Protein AF-A0A8J2JLH8-F1 (afdb_monomer)

Structure (mmCIF, N/CA/C/O backbone):
data_AF-A0A8J2JLH8-F1
#
_entry.id   AF-A0A8J2JLH8-F1
#
loop_
_atom_site.group_PDB
_atom_site.id
_atom_site.type_symbol
_atom_site.label_atom_id
_atom_site.label_alt_id
_atom_site.label_comp_id
_atom_site.label_asym_id
_atom_site.label_entity_id
_atom_site.label_seq_id
_atom_site.pdbx_PDB_ins_code
_atom_site.Cartn_x
_atom_site.Cartn_y
_atom_site.Cartn_z
_atom_site.occupancy
_atom_site.B_iso_or_equiv
_atom_site.auth_seq_id
_atom_site.auth_comp_id
_atom_site.auth_asym_id
_atom_site.auth_atom_id
_atom_site.pdbx_PDB_model_num
ATOM 1 N N . MET A 1 1 ? -36.568 39.408 20.552 1.00 42.09 1 MET A N 1
ATOM 2 C CA . MET A 1 1 ? -35.527 39.483 19.505 1.00 42.09 1 MET A CA 1
ATOM 3 C C . MET A 1 1 ? -34.252 38.854 20.041 1.00 42.09 1 MET A C 1
ATOM 5 O O . MET A 1 1 ? -33.561 39.511 20.801 1.00 42.09 1 MET A O 1
ATOM 9 N N . SER A 1 2 ? -33.984 37.599 19.683 1.00 36.34 2 SER A N 1
ATOM 10 C CA . SER A 1 2 ? -32.627 37.048 19.514 1.00 36.34 2 SER A CA 1
ATOM 11 C C . SER A 1 2 ? -32.747 35.578 19.097 1.00 36.34 2 SER A C 1
ATOM 13 O O . SER A 1 2 ? -32.632 34.661 19.903 1.00 36.34 2 SER A O 1
ATOM 15 N N . GLN A 1 3 ? -33.021 35.339 17.812 1.00 31.55 3 GLN A N 1
ATOM 16 C CA . GLN A 1 3 ? -32.683 34.039 17.241 1.00 31.55 3 GLN A CA 1
ATOM 17 C C . GLN A 1 3 ? -31.180 34.052 16.981 1.00 31.55 3 GLN A C 1
ATOM 19 O O . GLN A 1 3 ? -30.689 34.778 16.120 1.00 31.55 3 GLN A O 1
ATOM 24 N N . ILE A 1 4 ? -30.455 33.308 17.810 1.00 37.03 4 ILE A N 1
ATOM 25 C CA . ILE A 1 4 ? -29.050 32.990 17.599 1.00 37.03 4 ILE A CA 1
ATOM 26 C C . ILE A 1 4 ? -29.021 32.055 16.390 1.00 37.03 4 ILE A C 1
ATOM 28 O O . ILE A 1 4 ? -29.415 30.895 16.480 1.00 37.03 4 ILE A O 1
ATOM 32 N N . SER A 1 5 ? -28.628 32.618 15.247 1.00 35.41 5 SER A N 1
ATOM 33 C CA . SER A 1 5 ? -28.301 31.895 14.021 1.00 35.41 5 SER A CA 1
ATOM 34 C C . SER A 1 5 ? -27.297 30.798 14.354 1.00 35.41 5 SER A C 1
ATOM 36 O O . SER A 1 5 ? -26.182 31.087 14.795 1.00 35.41 5 SER A O 1
ATOM 38 N N . GLN A 1 6 ? -27.715 29.547 14.175 1.00 35.97 6 GLN A N 1
ATOM 39 C CA . GLN A 1 6 ? -26.837 28.388 14.180 1.00 35.97 6 GLN A CA 1
ATOM 40 C C . GLN A 1 6 ? -25.867 28.522 13.005 1.00 35.97 6 GLN A C 1
ATOM 42 O O . GLN A 1 6 ? -26.163 28.109 11.889 1.00 35.97 6 GLN A O 1
ATOM 47 N N . ASN A 1 7 ? -24.708 29.123 13.252 1.00 37.50 7 ASN A N 1
ATOM 48 C CA . ASN A 1 7 ? -23.561 28.916 12.386 1.00 37.50 7 ASN A CA 1
ATOM 49 C C . ASN A 1 7 ? -22.953 27.577 12.802 1.00 37.50 7 ASN A C 1
ATOM 51 O O . ASN A 1 7 ? -22.092 27.524 13.683 1.00 37.50 7 ASN A O 1
ATOM 55 N N . GLU A 1 8 ? -23.457 26.493 12.207 1.00 38.44 8 GLU A N 1
ATOM 56 C CA . GLU A 1 8 ? -22.696 25.248 12.124 1.00 38.44 8 GLU A CA 1
ATOM 57 C C . GLU A 1 8 ? -21.305 25.602 11.575 1.00 38.44 8 GLU A C 1
ATOM 59 O O . GLU A 1 8 ? -21.215 26.374 10.611 1.00 38.44 8 GLU A O 1
ATOM 64 N N . PRO A 1 9 ? -20.210 25.122 12.195 1.0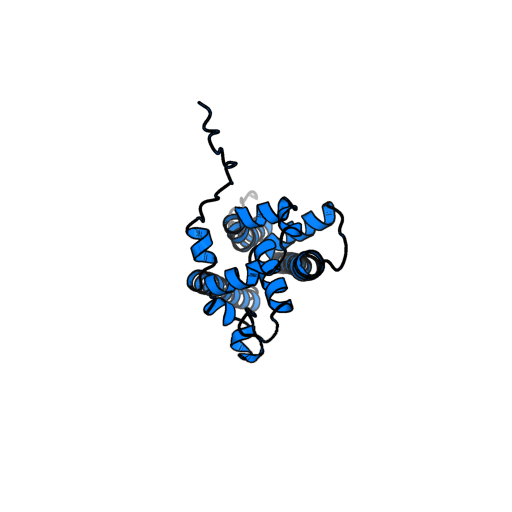0 36.94 9 PRO A N 1
ATOM 65 C CA . PRO A 1 9 ? -18.900 25.307 11.604 1.00 36.94 9 PRO A CA 1
ATOM 66 C C . PRO A 1 9 ? -18.967 24.701 10.211 1.00 36.94 9 PRO A C 1
ATOM 68 O O . PRO A 1 9 ? -19.536 23.626 10.039 1.00 36.94 9 PRO A O 1
ATOM 71 N N . GLU A 1 10 ? -18.431 25.428 9.238 1.00 36.91 10 GLU A N 1
ATOM 72 C CA . GLU A 1 10 ? -18.274 25.031 7.846 1.00 36.91 10 GLU A CA 1
ATOM 73 C C . GLU A 1 10 ? -17.424 23.751 7.803 1.00 36.91 10 GLU A C 1
ATOM 75 O O . GLU A 1 10 ? -16.209 23.751 7.609 1.00 36.91 10 GLU A O 1
ATOM 80 N N . GLU A 1 11 ? -18.077 22.640 8.128 1.00 37.72 11 GLU A N 1
ATOM 81 C CA . GLU A 1 11 ? -17.559 21.298 8.101 1.00 37.72 11 GLU A CA 1
ATOM 82 C C . GLU A 1 11 ? -17.131 21.101 6.662 1.00 37.72 11 GLU A C 1
ATOM 84 O O . GLU A 1 11 ? -17.926 21.265 5.732 1.00 37.72 11 GLU A O 1
ATOM 89 N N . VAL A 1 12 ? -15.839 20.856 6.479 1.00 40.47 12 VAL A N 1
ATOM 90 C CA . VAL A 1 12 ? -15.216 20.623 5.186 1.00 40.47 12 VAL A CA 1
ATOM 91 C C . VAL A 1 12 ? -15.848 19.357 4.606 1.00 40.47 12 VAL A C 1
ATOM 93 O O . VAL A 1 12 ? -15.291 18.265 4.683 1.00 40.47 12 VAL A O 1
ATOM 96 N N . LYS A 1 13 ? -17.034 19.505 4.012 1.00 36.66 13 LYS A N 1
ATOM 97 C CA . LYS A 1 13 ? -17.665 18.550 3.118 1.00 36.66 13 LYS A CA 1
ATOM 98 C C . LYS A 1 13 ? -16.775 18.521 1.892 1.00 36.66 13 LYS A C 1
ATOM 100 O O . LYS A 1 13 ? -17.026 19.199 0.897 1.00 36.66 13 LYS A O 1
ATOM 105 N N . VAL A 1 14 ? -15.689 17.755 1.973 1.00 48.25 14 VAL A N 1
ATOM 106 C CA . VAL A 1 14 ? -15.031 17.243 0.778 1.00 48.25 14 VAL A CA 1
ATOM 107 C C . VAL A 1 14 ? -16.128 16.459 0.073 1.00 48.25 14 VAL A C 1
ATOM 109 O O . VAL A 1 14 ? -16.434 15.342 0.482 1.00 48.25 14 VAL A O 1
ATOM 112 N N . LYS A 1 15 ? -16.799 17.079 -0.911 1.00 45.28 15 LYS A N 1
ATOM 113 C CA . LYS A 1 15 ? -17.720 16.372 -1.803 1.00 45.28 15 LYS A CA 1
ATOM 114 C C . LYS A 1 15 ? -16.996 15.099 -2.212 1.00 45.28 15 LYS A C 1
ATOM 116 O O . LYS A 1 15 ? -15.864 15.185 -2.692 1.00 45.28 15 LYS A O 1
ATOM 121 N N . ALA A 1 16 ? -17.604 13.948 -1.942 1.00 57.53 16 ALA A N 1
ATOM 122 C CA . ALA A 1 16 ? -17.090 12.694 -2.448 1.00 57.53 16 ALA A CA 1
ATOM 123 C C . ALA A 1 16 ? -16.968 12.863 -3.967 1.00 57.53 16 ALA A C 1
ATOM 125 O O . ALA A 1 16 ? -17.955 13.088 -4.665 1.00 57.53 16 ALA A O 1
ATOM 126 N N . ASP A 1 17 ? -15.729 12.932 -4.448 1.00 72.75 17 ASP A N 1
ATOM 127 C CA . ASP A 1 17 ? -15.465 13.003 -5.874 1.00 72.75 17 ASP A CA 1
ATOM 128 C C . ASP A 1 17 ? -15.846 11.640 -6.449 1.00 72.75 17 ASP A C 1
ATOM 130 O O . ASP A 1 17 ? -15.446 10.604 -5.906 1.00 72.75 17 ASP A O 1
ATOM 134 N N . TRP A 1 18 ? -16.612 11.639 -7.535 1.00 76.25 18 TRP A N 1
ATOM 135 C CA . TRP A 1 18 ? -17.028 10.429 -8.234 1.00 76.25 18 TRP A CA 1
ATOM 136 C C . TRP A 1 18 ? -15.841 9.494 -8.500 1.00 76.25 18 TRP A C 1
ATOM 138 O O . TRP A 1 18 ? -15.970 8.279 -8.372 1.00 76.25 18 TRP A O 1
ATOM 148 N N . LEU A 1 19 ? -14.652 10.041 -8.787 1.00 75.06 19 LEU A N 1
ATOM 149 C CA . LEU A 1 19 ? -13.450 9.236 -9.018 1.00 75.06 19 LEU A CA 1
ATOM 150 C C . LEU A 1 19 ? -13.057 8.413 -7.782 1.00 75.06 19 LEU A C 1
ATOM 152 O O . LEU A 1 19 ? -12.627 7.263 -7.895 1.00 75.06 19 LEU A O 1
ATOM 156 N N . ARG A 1 20 ? -13.223 8.995 -6.591 1.00 75.62 20 ARG A N 1
ATOM 157 C CA . ARG A 1 20 ? -12.958 8.319 -5.323 1.00 75.62 20 ARG A CA 1
ATOM 158 C C . ARG A 1 20 ? -13.993 7.232 -5.056 1.00 75.62 20 ARG A C 1
ATOM 160 O O . ARG A 1 20 ? -13.618 6.143 -4.625 1.00 75.62 20 ARG A O 1
ATOM 167 N N . GLU A 1 21 ? -15.266 7.527 -5.294 1.00 80.31 21 GLU A N 1
ATOM 168 C CA . GLU A 1 21 ? -16.356 6.559 -5.137 1.00 80.31 21 GLU A CA 1
ATOM 169 C C . GLU A 1 21 ? -16.183 5.378 -6.091 1.00 80.31 21 GLU A C 1
ATOM 171 O O . GLU A 1 21 ? -16.270 4.227 -5.669 1.00 80.31 21 GLU A O 1
ATOM 176 N N . PHE A 1 22 ? -15.838 5.653 -7.351 1.00 81.69 22 PHE A N 1
ATOM 177 C CA . PHE A 1 22 ? -15.550 4.634 -8.349 1.00 81.69 22 PHE A CA 1
ATOM 178 C C . PHE A 1 22 ? -14.422 3.712 -7.890 1.00 81.69 22 PHE A C 1
ATOM 180 O O . PHE A 1 22 ? -14.619 2.503 -7.830 1.00 81.69 22 PHE A O 1
ATOM 187 N N . HIS A 1 23 ? -13.267 4.255 -7.497 1.00 76.12 23 HIS A N 1
ATOM 188 C CA . HIS A 1 23 ? -12.122 3.453 -7.041 1.00 76.12 23 HIS A CA 1
ATOM 189 C C . HIS A 1 23 ? -12.408 2.624 -5.782 1.00 76.12 23 HIS A C 1
ATOM 191 O O . HIS A 1 23 ? -11.760 1.602 -5.573 1.00 76.12 23 HIS A O 1
ATOM 197 N N . ARG A 1 24 ? -13.362 3.056 -4.948 1.00 81.19 24 ARG A N 1
ATOM 198 C CA . ARG A 1 24 ? -13.823 2.329 -3.751 1.00 81.19 24 ARG A CA 1
ATOM 199 C C . ARG A 1 24 ? -15.021 1.420 -4.014 1.00 81.19 24 ARG A C 1
ATOM 201 O O . ARG A 1 24 ? -15.490 0.753 -3.094 1.00 81.19 24 ARG A O 1
ATOM 208 N N . SER A 1 25 ? -15.524 1.392 -5.242 1.00 83.56 25 SER A N 1
ATOM 209 C CA . SER A 1 25 ? -16.561 0.462 -5.667 1.00 83.56 25 SER A CA 1
ATOM 210 C C . SER A 1 25 ? -15.941 -0.866 -6.085 1.00 83.56 25 SER A C 1
ATOM 212 O O . SER A 1 25 ? -14.796 -0.924 -6.536 1.00 83.56 25 SER A O 1
ATOM 214 N N . THR A 1 26 ? -16.741 -1.927 -6.034 1.00 84.69 26 THR A N 1
ATOM 215 C CA . THR A 1 26 ? -16.411 -3.222 -6.636 1.00 84.69 26 THR A CA 1
ATOM 216 C C . THR A 1 26 ? -15.858 -3.086 -8.055 1.00 84.69 26 THR A C 1
ATOM 218 O O . THR A 1 26 ? -14.843 -3.692 -8.382 1.00 84.69 26 THR A O 1
ATOM 221 N N . VAL A 1 27 ? -16.492 -2.261 -8.896 1.00 86.12 27 VAL A N 1
ATOM 222 C CA . VAL A 1 27 ? -16.081 -2.084 -10.296 1.00 86.12 27 VAL A CA 1
ATOM 223 C C . VAL A 1 27 ? -14.696 -1.446 -10.379 1.00 86.12 27 VAL A C 1
ATOM 225 O O . VAL A 1 27 ? -13.856 -1.913 -11.145 1.00 86.12 27 VAL A O 1
ATOM 228 N N . GLY A 1 28 ? -14.427 -0.424 -9.565 1.00 87.25 28 GLY A N 1
ATOM 229 C CA . GLY A 1 28 ? -13.108 0.204 -9.507 1.00 87.25 28 GLY A CA 1
ATOM 230 C C . GLY A 1 28 ? -12.024 -0.759 -9.042 1.00 87.25 28 GLY A C 1
ATOM 231 O O . GLY A 1 28 ? -10.954 -0.799 -9.648 1.00 87.25 28 GLY A O 1
ATOM 232 N N . PHE A 1 29 ? -12.300 -1.590 -8.032 1.00 87.00 29 PHE A N 1
ATOM 233 C CA . PHE A 1 29 ? -11.375 -2.654 -7.633 1.00 87.00 29 PHE A CA 1
ATOM 234 C C . PHE A 1 29 ? -11.106 -3.618 -8.791 1.00 87.00 29 PHE A C 1
ATOM 236 O O . PHE A 1 29 ? -9.943 -3.836 -9.123 1.00 87.00 29 PHE A O 1
ATOM 243 N N . CYS A 1 30 ? -12.146 -4.129 -9.457 1.00 88.56 30 CYS A N 1
ATOM 244 C CA . CYS A 1 30 ? -11.995 -5.019 -10.612 1.00 88.56 30 CYS A CA 1
ATOM 245 C C . CYS A 1 30 ? -11.114 -4.405 -11.709 1.00 88.56 30 CYS A C 1
ATOM 247 O O .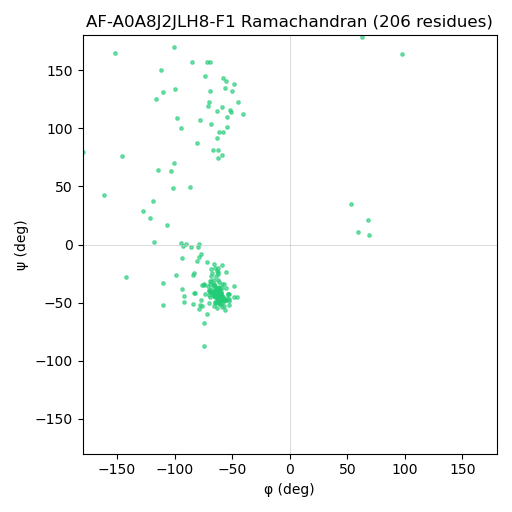 CYS A 1 30 ? -10.216 -5.072 -12.219 1.00 88.56 30 CYS A O 1
ATOM 249 N N . VAL A 1 31 ? -11.346 -3.135 -12.056 1.00 89.50 31 VAL A N 1
ATOM 250 C CA . VAL A 1 31 ? -10.581 -2.433 -13.096 1.00 89.50 31 VAL A CA 1
ATOM 251 C C . VAL A 1 31 ? -9.120 -2.268 -12.687 1.00 89.50 31 VAL A C 1
ATOM 253 O O . VAL A 1 31 ? -8.235 -2.644 -13.453 1.00 89.50 31 VAL A O 1
ATOM 256 N N . ASN A 1 32 ? -8.846 -1.770 -11.478 1.00 87.38 32 ASN A N 1
ATOM 257 C CA . ASN A 1 32 ? -7.473 -1.584 -11.004 1.00 87.38 32 ASN A CA 1
ATOM 258 C C . ASN A 1 32 ? -6.713 -2.909 -10.913 1.00 87.38 32 ASN A C 1
ATOM 260 O O . ASN A 1 32 ? -5.580 -2.998 -11.383 1.00 87.38 32 ASN A O 1
ATOM 264 N N . PHE A 1 33 ? -7.335 -3.954 -10.360 1.00 89.19 33 PHE A N 1
ATOM 265 C CA . PHE A 1 33 ? -6.713 -5.274 -10.303 1.00 89.19 33 PHE A CA 1
ATOM 266 C C . PHE A 1 33 ? -6.486 -5.847 -11.697 1.00 89.19 33 PHE A C 1
ATOM 268 O O . PHE A 1 33 ? -5.409 -6.382 -11.945 1.00 89.19 33 PHE A O 1
ATOM 275 N N . GLY A 1 34 ? -7.448 -5.709 -12.611 1.00 92.31 34 GLY A N 1
ATOM 276 C CA . GLY A 1 34 ? -7.298 -6.151 -13.996 1.00 92.31 34 GLY A CA 1
ATOM 277 C C . GLY A 1 34 ? -6.107 -5.484 -14.684 1.00 92.31 34 GLY A C 1
ATOM 278 O O . GLY A 1 34 ? -5.265 -6.173 -15.256 1.00 92.31 34 GLY A O 1
ATOM 279 N N . ILE A 1 35 ? -5.987 -4.159 -14.554 1.00 91.50 35 ILE A N 1
ATOM 280 C CA . ILE A 1 35 ? -4.860 -3.377 -15.080 1.00 91.50 35 ILE A CA 1
ATOM 281 C C . ILE A 1 35 ? -3.539 -3.846 -14.456 1.00 91.50 35 ILE A C 1
ATOM 283 O O . ILE A 1 35 ? -2.597 -4.168 -15.182 1.00 91.50 35 ILE A O 1
ATOM 287 N N . ALA A 1 36 ? -3.470 -3.934 -13.125 1.00 91.00 36 ALA A N 1
ATOM 288 C CA . ALA A 1 36 ? -2.254 -4.319 -12.414 1.00 91.00 36 ALA A CA 1
ATOM 289 C C . ALA A 1 36 ? -1.774 -5.731 -12.793 1.00 91.00 36 ALA A C 1
ATOM 291 O O . ALA A 1 36 ? -0.591 -5.922 -13.065 1.00 91.00 36 ALA A O 1
ATOM 292 N N . HIS A 1 37 ? -2.680 -6.711 -12.876 1.00 93.00 37 HIS A N 1
ATOM 293 C CA . HIS A 1 37 ? -2.328 -8.080 -13.264 1.00 93.00 37 HIS A CA 1
ATOM 294 C C . HIS A 1 37 ? -1.937 -8.181 -14.741 1.00 93.00 37 HIS A C 1
ATOM 296 O O . HIS A 1 37 ? -0.989 -8.894 -15.068 1.00 93.00 37 HIS A O 1
ATOM 302 N N . PHE A 1 38 ? -2.620 -7.453 -15.630 1.00 94.81 38 PHE A N 1
ATOM 303 C CA . PHE A 1 38 ? -2.282 -7.419 -17.052 1.00 94.81 38 PHE A CA 1
ATOM 304 C C . PHE A 1 38 ? -0.863 -6.884 -17.282 1.00 94.81 38 PHE A C 1
ATOM 306 O O . PHE A 1 38 ? -0.045 -7.548 -17.921 1.00 94.81 38 PHE A O 1
ATOM 313 N N . PHE A 1 39 ? -0.531 -5.726 -16.703 1.00 92.31 39 PHE A N 1
ATOM 314 C CA . PHE A 1 39 ? 0.818 -5.166 -16.807 1.00 92.31 39 PHE A CA 1
ATOM 315 C C . PHE A 1 39 ? 1.859 -5.985 -16.040 1.00 92.31 39 PHE A C 1
ATOM 317 O O . PHE A 1 39 ? 2.983 -6.126 -16.518 1.00 92.31 39 PHE A O 1
ATOM 324 N N . GLY A 1 40 ? 1.489 -6.585 -14.905 1.00 92.81 40 GLY A N 1
ATOM 325 C CA . GLY A 1 40 ? 2.347 -7.517 -14.175 1.00 92.81 40 GLY A CA 1
ATOM 326 C C . GLY A 1 40 ? 2.746 -8.723 -15.028 1.00 92.81 40 GLY A C 1
ATOM 327 O O . GLY A 1 40 ? 3.923 -9.071 -15.087 1.00 92.81 40 GLY A O 1
ATOM 328 N N . LEU A 1 41 ? 1.797 -9.309 -15.765 1.00 95.75 41 LEU A N 1
ATOM 329 C CA . LEU A 1 41 ? 2.067 -10.423 -16.675 1.00 95.75 41 LEU A CA 1
ATOM 330 C C . LEU A 1 41 ? 2.991 -10.012 -17.827 1.00 95.75 41 LEU A C 1
ATOM 332 O O . LEU A 1 41 ? 3.942 -10.730 -18.133 1.00 95.75 41 LEU A O 1
ATOM 336 N N . ILE A 1 42 ? 2.758 -8.843 -18.433 1.00 93.88 42 ILE A N 1
ATOM 337 C CA . ILE A 1 42 ? 3.664 -8.288 -19.451 1.00 93.88 42 ILE A CA 1
ATOM 338 C C . ILE A 1 42 ? 5.069 -8.110 -18.868 1.00 93.88 42 ILE A C 1
ATOM 340 O O . ILE A 1 42 ? 6.046 -8.527 -19.488 1.00 93.88 42 ILE A O 1
ATOM 344 N N . GLY A 1 43 ? 5.176 -7.546 -17.663 1.00 91.88 43 GLY A N 1
ATOM 345 C CA . GLY A 1 43 ? 6.440 -7.381 -16.952 1.00 91.88 43 GLY A CA 1
ATOM 346 C C . GLY A 1 43 ? 7.180 -8.707 -16.779 1.00 91.88 43 GLY A C 1
ATOM 347 O O . GLY A 1 43 ? 8.351 -8.799 -17.138 1.00 91.88 43 GLY A O 1
ATOM 348 N N . LEU A 1 44 ? 6.494 -9.760 -16.325 1.00 94.69 44 LEU A N 1
ATOM 349 C CA . 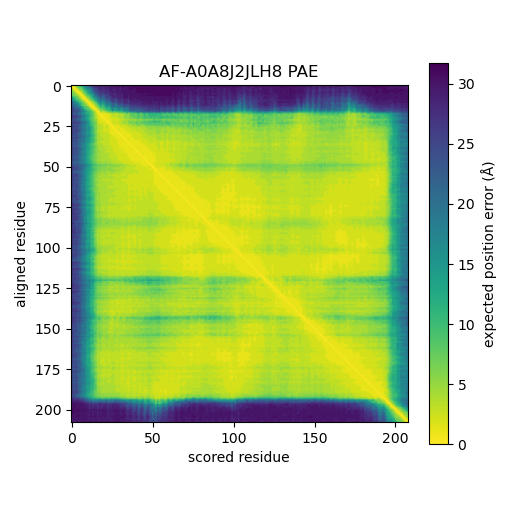LEU A 1 44 ? 7.079 -11.098 -16.182 1.00 94.69 44 LEU A CA 1
ATOM 350 C C . LEU A 1 44 ? 7.598 -11.658 -17.513 1.00 94.69 44 LEU A C 1
ATOM 352 O O . LEU A 1 44 ? 8.700 -12.202 -17.556 1.00 94.69 44 LEU A O 1
ATOM 356 N N . VAL A 1 45 ? 6.847 -11.488 -18.606 1.00 95.62 45 VAL A N 1
ATOM 357 C CA . VAL A 1 45 ? 7.283 -11.913 -19.946 1.00 95.62 45 VAL A CA 1
ATOM 358 C C . VAL A 1 45 ? 8.531 -11.145 -20.389 1.00 95.62 45 VAL A C 1
ATOM 360 O O . VAL A 1 45 ? 9.479 -11.756 -20.880 1.00 95.62 45 VAL A O 1
ATOM 363 N N . LEU A 1 46 ? 8.579 -9.826 -20.186 1.00 92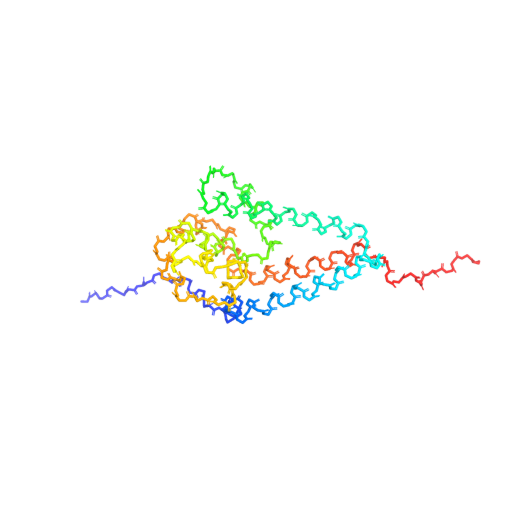.50 46 LEU A N 1
ATOM 364 C CA . LEU A 1 46 ? 9.741 -9.005 -20.542 1.00 92.50 46 LEU A CA 1
ATOM 365 C C . LEU A 1 46 ? 10.985 -9.374 -19.724 1.00 92.50 46 LEU A C 1
ATOM 367 O O . LEU A 1 46 ? 12.088 -9.416 -20.274 1.00 92.50 46 LEU A O 1
ATOM 371 N N . ILE A 1 47 ? 10.812 -9.677 -18.433 1.00 92.50 47 ILE A N 1
ATOM 372 C CA . ILE A 1 47 ? 11.887 -10.165 -17.560 1.00 92.50 47 ILE A CA 1
ATOM 373 C C . ILE A 1 47 ? 12.401 -11.514 -18.066 1.00 92.50 47 ILE A C 1
ATOM 375 O O . ILE A 1 47 ? 13.605 -11.675 -18.250 1.00 92.50 47 ILE A O 1
ATOM 379 N N . ALA A 1 48 ? 11.504 -12.460 -18.358 1.00 93.50 48 ALA A N 1
ATOM 380 C CA . ALA A 1 48 ? 11.869 -13.784 -18.864 1.00 93.50 48 ALA A CA 1
ATOM 381 C C . ALA A 1 48 ? 12.586 -13.726 -20.226 1.00 93.50 48 ALA A C 1
ATOM 383 O O . ALA A 1 48 ? 13.446 -14.554 -20.512 1.00 93.50 48 ALA A O 1
ATOM 384 N N . GLN A 1 49 ? 12.271 -12.727 -21.053 1.00 93.12 49 GLN A N 1
ATOM 385 C CA . GLN A 1 49 ? 12.948 -12.465 -22.327 1.00 93.12 49 GLN A CA 1
ATOM 386 C C . GLN A 1 49 ? 14.293 -11.731 -22.178 1.00 93.12 49 GLN A C 1
ATOM 388 O O . GLN A 1 49 ? 14.936 -11.453 -23.189 1.00 93.12 49 GLN A O 1
ATOM 393 N N . GLY A 1 50 ? 14.707 -11.361 -20.960 1.00 90.00 50 GLY A N 1
ATOM 394 C CA . GLY A 1 50 ? 15.932 -10.590 -20.722 1.00 90.00 50 GLY A CA 1
ATOM 395 C C . GLY A 1 50 ? 15.870 -9.149 -21.241 1.00 90.00 50 GLY A C 1
ATOM 396 O O . GLY A 1 50 ? 16.905 -8.532 -21.475 1.00 90.00 50 GLY A O 1
ATOM 397 N N . ARG A 1 51 ? 14.663 -8.604 -21.445 1.00 88.69 51 ARG A N 1
ATOM 398 C CA . ARG A 1 51 ? 14.438 -7.256 -22.004 1.00 88.69 51 ARG A CA 1
ATOM 399 C C . ARG A 1 51 ? 14.371 -6.157 -20.945 1.00 88.69 51 ARG A C 1
ATOM 401 O O . ARG A 1 51 ? 14.144 -4.998 -21.281 1.00 88.69 51 ARG A O 1
ATOM 408 N N . VAL A 1 52 ? 14.535 -6.512 -19.673 1.00 89.75 52 VAL A N 1
ATOM 409 C CA . VAL A 1 52 ? 14.492 -5.581 -18.542 1.00 89.75 52 VAL A CA 1
ATOM 410 C C . VAL A 1 52 ? 15.889 -5.436 -17.963 1.00 89.75 52 VAL A C 1
ATOM 412 O O . VAL A 1 52 ? 16.568 -6.421 -17.687 1.00 89.75 52 VAL A O 1
ATOM 415 N N . MET A 1 53 ? 16.315 -4.194 -17.760 1.00 91.25 53 MET A N 1
ATOM 416 C CA . MET A 1 53 ? 17.634 -3.904 -17.211 1.00 91.25 53 MET A CA 1
ATOM 417 C C . MET A 1 53 ? 17.708 -4.213 -15.719 1.00 91.25 53 MET A C 1
ATOM 419 O O . MET A 1 53 ? 16.769 -3.943 -14.968 1.00 91.25 53 MET A O 1
ATOM 423 N N . THR A 1 54 ? 18.868 -4.685 -15.262 1.00 91.44 54 THR A N 1
ATOM 424 C CA . THR A 1 54 ? 19.116 -4.988 -13.845 1.00 91.44 54 THR A CA 1
ATOM 425 C C . THR A 1 54 ? 18.843 -3.789 -12.934 1.00 91.44 54 THR A C 1
ATOM 427 O O . THR A 1 54 ? 18.276 -3.957 -11.860 1.00 91.44 54 THR A O 1
ATOM 430 N N . SER A 1 55 ? 19.165 -2.566 -13.367 1.00 93.19 55 SER A N 1
ATOM 431 C CA . SER A 1 55 ? 18.852 -1.331 -12.628 1.00 93.19 55 SER A CA 1
ATOM 432 C C . SER A 1 55 ? 17.349 -1.128 -12.420 1.00 93.19 55 SER A C 1
ATOM 434 O O . SER A 1 55 ? 16.932 -0.726 -11.336 1.00 93.19 55 SER A O 1
ATOM 436 N N . THR A 1 56 ? 16.527 -1.471 -13.417 1.00 93.44 56 THR A N 1
ATOM 437 C CA . THR A 1 56 ? 15.060 -1.425 -13.308 1.00 93.44 56 THR A CA 1
ATOM 438 C C . THR A 1 56 ? 14.555 -2.449 -12.295 1.00 93.44 56 THR A C 1
ATOM 440 O O . THR A 1 56 ? 13.687 -2.129 -11.488 1.00 93.44 56 THR A O 1
ATOM 443 N N . LEU A 1 57 ? 15.137 -3.653 -12.277 1.00 93.69 57 LEU A N 1
ATOM 444 C CA . LEU A 1 57 ? 14.794 -4.690 -11.299 1.00 93.69 57 LEU A CA 1
ATOM 445 C C . LEU A 1 57 ? 15.177 -4.289 -9.870 1.00 93.69 57 LEU A C 1
ATOM 447 O O . LEU A 1 57 ? 14.371 -4.444 -8.957 1.00 93.69 57 LEU A O 1
ATOM 451 N N . ILE A 1 58 ? 16.374 -3.727 -9.677 1.00 95.81 58 ILE A N 1
ATOM 452 C CA . ILE A 1 58 ? 16.829 -3.220 -8.372 1.00 95.81 58 ILE A CA 1
ATOM 453 C C . ILE A 1 58 ? 15.913 -2.092 -7.892 1.00 95.81 58 ILE A C 1
ATOM 455 O O . ILE A 1 58 ? 15.500 -2.078 -6.736 1.00 95.81 58 ILE A O 1
ATOM 459 N N . PHE A 1 59 ? 15.560 -1.160 -8.778 1.00 95.56 59 PHE A N 1
ATOM 460 C CA . PHE A 1 59 ? 14.650 -0.070 -8.449 1.00 95.56 59 PHE A CA 1
ATOM 461 C C . PHE A 1 59 ? 13.260 -0.578 -8.045 1.00 95.56 59 PHE A C 1
ATOM 463 O O . PHE A 1 59 ? 12.740 -0.171 -7.006 1.00 95.56 59 PHE A O 1
ATOM 470 N N . ALA A 1 60 ? 12.688 -1.512 -8.811 1.00 94.56 60 ALA A N 1
ATOM 471 C CA . ALA A 1 60 ? 11.411 -2.140 -8.479 1.00 94.56 60 ALA A CA 1
ATOM 472 C C . ALA A 1 60 ? 11.466 -2.866 -7.124 1.00 94.56 60 ALA A C 1
ATOM 474 O O . ALA A 1 60 ? 10.547 -2.728 -6.318 1.00 94.56 60 ALA A O 1
ATOM 475 N N . TYR A 1 61 ? 12.562 -3.576 -6.842 1.00 96.56 61 TYR A N 1
ATOM 476 C CA . TYR A 1 61 ? 12.783 -4.239 -5.558 1.00 96.56 61 TYR A CA 1
ATOM 477 C C . TYR A 1 61 ? 12.820 -3.244 -4.388 1.00 96.56 61 TYR A C 1
ATOM 479 O O . TYR A 1 61 ? 12.138 -3.446 -3.389 1.00 96.56 61 TYR A O 1
ATOM 487 N N . ILE A 1 62 ? 13.544 -2.128 -4.520 1.00 97.44 62 ILE A N 1
ATOM 488 C CA . ILE A 1 62 ? 13.602 -1.090 -3.475 1.00 97.44 62 ILE A CA 1
ATOM 489 C C . ILE A 1 62 ? 12.211 -0.499 -3.202 1.00 97.44 62 ILE A C 1
ATOM 491 O O . ILE A 1 62 ? 11.833 -0.326 -2.041 1.00 97.44 62 ILE A O 1
ATOM 495 N N . LEU A 1 63 ? 11.430 -0.213 -4.249 1.00 96.88 63 LEU A N 1
ATOM 496 C CA . LEU A 1 63 ? 10.055 0.266 -4.079 1.00 96.88 63 LEU A CA 1
ATOM 497 C C . LEU A 1 63 ? 9.167 -0.776 -3.388 1.00 96.88 63 LEU A C 1
ATOM 499 O O . LEU A 1 63 ? 8.379 -0.411 -2.515 1.00 96.88 63 LEU A O 1
ATOM 503 N N . ALA A 1 64 ? 9.319 -2.058 -3.733 1.00 96.44 64 ALA A N 1
ATOM 504 C CA . ALA A 1 64 ? 8.589 -3.150 -3.095 1.00 96.44 64 ALA A CA 1
ATOM 505 C C . ALA A 1 64 ? 8.922 -3.269 -1.597 1.00 96.44 64 ALA A C 1
ATOM 507 O O . ALA A 1 64 ? 8.016 -3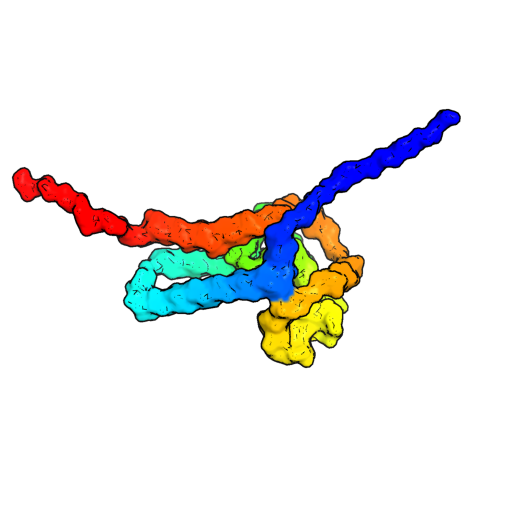.438 -0.782 1.00 96.44 64 ALA A O 1
ATOM 508 N N . GLU A 1 65 ? 10.188 -3.102 -1.212 1.00 98.06 65 GLU A N 1
ATOM 509 C CA . GLU A 1 65 ? 10.604 -3.093 0.195 1.00 98.06 65 GLU A CA 1
ATOM 510 C C . GLU A 1 65 ? 10.015 -1.899 0.956 1.00 98.06 65 GLU A C 1
ATOM 512 O O . GLU A 1 65 ? 9.458 -2.063 2.043 1.00 98.06 65 GLU A O 1
ATOM 517 N N . PHE A 1 66 ? 10.049 -0.694 0.377 1.00 97.69 66 PHE A N 1
ATOM 518 C CA . PHE A 1 66 ? 9.402 0.473 0.983 1.00 97.69 66 PHE A CA 1
ATOM 519 C C . PHE A 1 66 ? 7.896 0.265 1.156 1.00 97.69 66 PHE A C 1
ATOM 521 O O . PHE A 1 66 ? 7.367 0.500 2.247 1.00 97.69 66 PHE A O 1
ATOM 528 N N . ALA A 1 67 ? 7.213 -0.239 0.129 1.00 97.56 67 ALA A N 1
ATOM 529 C CA . ALA A 1 67 ? 5.809 -0.615 0.222 1.00 97.56 67 ALA A CA 1
ATOM 530 C C . ALA A 1 67 ? 5.578 -1.637 1.350 1.00 97.56 67 ALA A C 1
ATOM 532 O O . ALA A 1 67 ? 4.713 -1.425 2.204 1.00 97.56 67 ALA A O 1
ATOM 533 N N . SER A 1 68 ? 6.395 -2.688 1.421 1.00 97.75 68 SER A N 1
ATOM 534 C CA . SER A 1 68 ? 6.309 -3.742 2.436 1.00 97.75 68 SER A CA 1
ATOM 535 C C . SER A 1 68 ? 6.479 -3.204 3.859 1.00 97.75 68 SER A C 1
ATOM 537 O O . SER A 1 68 ? 5.635 -3.463 4.724 1.00 97.75 68 SER A O 1
ATOM 539 N N . TYR A 1 69 ? 7.502 -2.384 4.122 1.00 97.94 69 TYR A N 1
ATOM 540 C CA . TYR A 1 69 ? 7.705 -1.767 5.439 1.00 97.94 69 TYR A CA 1
ATOM 541 C C . TYR A 1 69 ? 6.573 -0.812 5.806 1.00 97.94 69 TYR A C 1
ATOM 543 O O . TYR A 1 69 ? 6.133 -0.781 6.957 1.00 97.94 69 TYR A O 1
ATOM 551 N N . SER A 1 70 ? 6.049 -0.068 4.833 1.00 98.12 70 SER A N 1
ATOM 552 C CA . SER A 1 70 ? 4.921 0.831 5.071 1.00 98.12 70 SER A CA 1
ATOM 553 C C . SER A 1 70 ? 3.669 0.086 5.533 1.00 98.12 70 SER A C 1
ATOM 555 O O . SER A 1 70 ? 2.964 0.578 6.408 1.00 98.12 70 SER A O 1
ATOM 557 N N . ILE A 1 71 ? 3.419 -1.113 4.998 1.00 98.38 71 ILE A N 1
ATOM 558 C CA . ILE A 1 71 ? 2.275 -1.944 5.371 1.00 98.38 71 ILE A CA 1
ATOM 559 C C . ILE A 1 71 ? 2.549 -2.645 6.697 1.00 98.38 71 ILE A C 1
ATOM 561 O O . ILE A 1 71 ? 1.765 -2.531 7.632 1.00 98.38 71 ILE A O 1
ATOM 565 N N . THR A 1 72 ? 3.679 -3.339 6.814 1.00 98.19 72 THR A N 1
ATOM 566 C CA . THR A 1 72 ? 3.972 -4.201 7.967 1.00 98.19 72 THR A CA 1
ATOM 567 C C . THR A 1 72 ? 4.312 -3.417 9.234 1.00 98.19 72 THR A C 1
ATOM 569 O O . THR A 1 72 ? 3.841 -3.766 10.318 1.00 98.19 72 THR A O 1
ATOM 572 N N . ILE A 1 73 ? 5.121 -2.363 9.126 1.00 98.31 73 ILE A N 1
ATOM 573 C CA . ILE A 1 73 ? 5.538 -1.531 10.261 1.00 98.31 73 ILE A CA 1
ATOM 574 C C . ILE A 1 73 ? 4.568 -0.361 10.434 1.00 98.31 73 ILE A C 1
ATOM 576 O O . ILE A 1 73 ? 4.148 -0.085 11.557 1.00 98.31 73 ILE A O 1
ATOM 580 N N . GLY A 1 74 ? 4.191 0.302 9.338 1.00 98.25 74 GLY A N 1
ATOM 581 C CA . GLY A 1 74 ? 3.278 1.445 9.346 1.00 98.25 74 GLY A CA 1
ATOM 582 C C . GLY A 1 74 ? 1.824 1.036 9.570 1.00 98.25 74 GLY A C 1
ATOM 583 O O . GLY A 1 74 ? 1.350 1.037 10.703 1.00 98.25 74 GLY A O 1
ATOM 584 N N . CYS A 1 75 ? 1.102 0.699 8.503 1.00 98.38 75 CYS A N 1
ATOM 585 C CA . CYS A 1 75 ? -0.336 0.423 8.532 1.00 98.38 75 CYS A CA 1
ATOM 586 C C . CYS A 1 75 ? -0.727 -0.621 9.578 1.00 98.38 75 CYS A C 1
ATOM 588 O O . CYS A 1 75 ? -1.627 -0.374 10.374 1.00 98.38 75 CYS A O 1
ATOM 590 N N . HIS A 1 76 ? -0.017 -1.741 9.646 1.00 98.50 76 HIS A N 1
ATOM 591 C CA . HIS A 1 76 ? -0.342 -2.841 10.540 1.00 98.50 76 HIS A CA 1
ATOM 592 C C . HIS A 1 76 ? 0.025 -2.529 12.003 1.00 98.50 76 HIS A C 1
ATOM 594 O O . HIS A 1 76 ? -0.855 -2.370 12.851 1.00 98.50 76 HIS A O 1
ATOM 600 N N . ARG A 1 77 ? 1.320 -2.413 12.324 1.00 98.44 77 ARG A N 1
ATOM 601 C CA . ARG A 1 77 ? 1.789 -2.309 13.721 1.00 98.44 77 ARG A CA 1
ATOM 602 C C . ARG A 1 77 ? 1.583 -0.924 14.330 1.00 98.44 77 ARG A C 1
ATOM 604 O O . ARG A 1 77 ? 1.077 -0.818 15.447 1.00 98.44 77 ARG A O 1
ATOM 611 N N . LEU A 1 78 ? 1.976 0.128 13.615 1.00 98.25 78 LEU A N 1
ATOM 612 C CA . LEU A 1 78 ? 1.935 1.495 14.125 1.00 98.25 78 LEU A CA 1
ATOM 613 C C . LEU A 1 78 ? 0.522 2.081 14.067 1.00 98.25 78 LEU A C 1
ATOM 615 O O . LEU A 1 78 ? 0.001 2.517 15.090 1.00 98.25 78 LEU A O 1
ATOM 619 N N . PHE A 1 79 ? -0.096 2.089 12.886 1.00 97.81 79 PHE A N 1
ATOM 620 C CA . PHE A 1 79 ? -1.356 2.792 12.659 1.00 97.81 79 PHE A CA 1
ATOM 621 C C . PHE A 1 79 ? -2.563 1.971 13.094 1.00 97.81 79 PHE A C 1
ATOM 623 O O . PHE A 1 79 ? -3.433 2.523 13.750 1.00 97.81 79 PHE A O 1
ATOM 630 N N . SER A 1 80 ? -2.627 0.666 12.829 1.00 97.88 80 SER A N 1
ATOM 631 C CA . SER A 1 80 ? -3.808 -0.122 13.207 1.00 97.88 80 SER A CA 1
ATOM 632 C C . SER A 1 80 ? -3.758 -0.605 14.651 1.00 97.88 80 SER A C 1
ATOM 634 O O . SER A 1 80 ? -4.707 -0.367 15.396 1.00 97.88 80 SER A O 1
ATOM 636 N N . HIS A 1 81 ? -2.654 -1.237 15.058 1.00 97.69 81 HIS A N 1
ATOM 637 C CA . HIS A 1 81 ? -2.527 -1.856 16.383 1.00 97.69 81 HIS A CA 1
ATOM 638 C C . HIS A 1 81 ? -1.905 -0.974 17.462 1.00 97.69 81 HIS A C 1
ATOM 640 O O . HIS A 1 81 ? -1.962 -1.339 18.636 1.00 97.69 81 HIS A O 1
ATOM 646 N N . ARG A 1 82 ? -1.310 0.168 17.097 1.00 96.19 82 ARG A N 1
ATOM 647 C CA . ARG A 1 82 ? -0.670 1.092 18.046 1.00 96.19 82 ARG A CA 1
ATOM 648 C C . ARG A 1 82 ? 0.372 0.387 18.938 1.00 96.19 82 ARG A C 1
ATOM 650 O O . ARG A 1 82 ? 0.519 0.729 20.110 1.00 96.19 82 ARG A O 1
ATOM 657 N N . THR A 1 83 ? 1.101 -0.605 18.409 1.00 97.38 83 THR A N 1
ATOM 658 C CA . THR A 1 83 ? 1.993 -1.455 19.228 1.00 97.38 83 THR A CA 1
ATOM 659 C C . THR A 1 83 ? 3.249 -0.731 19.708 1.00 97.38 83 THR A C 1
ATOM 661 O O . THR A 1 83 ? 3.950 -1.228 20.585 1.00 97.38 83 THR A O 1
ATOM 664 N N . PHE A 1 84 ? 3.565 0.426 19.126 1.00 97.56 84 PHE A N 1
ATOM 665 C CA . PHE A 1 84 ? 4.657 1.296 19.549 1.00 97.56 84 PHE A CA 1
ATOM 666 C C . PHE A 1 84 ? 4.348 2.758 19.208 1.00 97.56 84 PHE A C 1
ATOM 668 O O . PHE A 1 84 ? 3.461 3.056 18.410 1.00 97.56 84 PHE A O 1
ATOM 675 N N . LYS A 1 85 ? 5.101 3.682 19.812 1.00 96.38 85 LYS A N 1
ATOM 676 C CA . LYS A 1 85 ? 5.064 5.111 19.476 1.00 96.38 85 LYS A CA 1
ATOM 677 C C . LYS A 1 85 ? 6.235 5.440 18.556 1.00 96.38 85 LYS A C 1
ATOM 679 O O . LYS A 1 85 ? 7.363 5.045 18.832 1.00 96.38 85 LYS A O 1
ATOM 684 N N . ALA A 1 86 ? 5.971 6.185 17.489 1.00 96.94 86 ALA A N 1
ATOM 685 C CA . ALA A 1 86 ? 6.975 6.615 16.524 1.00 96.94 86 ALA A CA 1
ATOM 686 C C . ALA A 1 86 ? 7.202 8.129 16.600 1.00 96.94 86 ALA A C 1
ATOM 688 O O . ALA A 1 86 ? 6.290 8.899 16.908 1.00 96.94 86 ALA A O 1
ATOM 689 N N . THR A 1 87 ? 8.419 8.567 16.286 1.00 97.81 87 THR A N 1
ATOM 690 C CA . THR A 1 87 ? 8.716 9.990 16.102 1.00 97.81 87 THR A CA 1
ATOM 691 C C . THR A 1 87 ? 8.087 10.499 14.802 1.00 97.81 87 THR A C 1
ATOM 693 O O . THR A 1 87 ? 7.839 9.730 13.872 1.00 97.81 87 THR A O 1
ATOM 696 N N . ARG A 1 88 ? 7.851 11.814 14.703 1.00 97.06 88 ARG A N 1
ATOM 697 C CA . ARG A 1 88 ? 7.278 12.432 13.492 1.00 97.06 88 ARG A CA 1
ATOM 698 C C . ARG A 1 88 ? 8.041 12.089 12.198 1.00 97.06 88 ARG A C 1
ATOM 700 O O . ARG A 1 88 ? 7.369 11.783 11.217 1.00 97.06 88 ARG A O 1
ATOM 707 N N . PRO A 1 89 ? 9.391 12.079 12.163 1.00 98.19 89 PRO A N 1
ATOM 708 C CA . PRO A 1 89 ? 10.123 11.668 10.966 1.00 98.19 89 PRO A CA 1
ATOM 709 C C . PRO A 1 89 ? 9.808 10.236 10.530 1.00 98.19 89 PRO A C 1
ATOM 711 O O . PRO A 1 89 ? 9.563 10.009 9.351 1.00 98.19 89 PRO A O 1
ATOM 714 N N . LEU A 1 90 ? 9.742 9.287 11.471 1.00 97.88 90 LEU A N 1
ATOM 715 C CA . LEU A 1 90 ? 9.425 7.893 11.156 1.00 97.88 90 LEU A CA 1
ATOM 716 C C . LEU A 1 90 ? 7.978 7.735 10.667 1.00 97.88 90 LEU A C 1
ATOM 718 O O . LEU A 1 90 ? 7.742 7.025 9.694 1.00 97.88 90 LEU A O 1
ATOM 722 N N . VAL A 1 91 ? 7.021 8.428 11.297 1.00 98.19 91 VAL A N 1
ATOM 723 C CA . VAL A 1 91 ? 5.618 8.456 10.840 1.00 98.19 91 VAL A CA 1
ATOM 724 C C . VAL A 1 91 ? 5.534 8.960 9.400 1.00 98.19 91 VAL A C 1
ATOM 726 O O . VAL A 1 91 ? 4.900 8.321 8.564 1.00 98.19 91 VAL A O 1
ATOM 729 N N . ASN A 1 92 ? 6.195 10.080 9.100 1.00 98.25 92 ASN A N 1
ATOM 730 C CA . ASN A 1 92 ? 6.166 10.670 7.766 1.00 98.25 92 ASN A CA 1
ATOM 731 C C . ASN A 1 92 ? 6.857 9.778 6.732 1.00 98.25 92 ASN A C 1
ATOM 733 O O . ASN A 1 92 ? 6.337 9.611 5.634 1.00 98.25 92 ASN A O 1
ATOM 737 N N . PHE A 1 93 ? 7.994 9.180 7.092 1.00 98.38 93 PHE A N 1
ATOM 738 C CA . PHE A 1 93 ? 8.710 8.240 6.238 1.00 98.38 93 PHE A CA 1
ATOM 739 C C . PHE A 1 93 ? 7.826 7.045 5.863 1.00 98.38 93 PHE A C 1
ATOM 741 O O . PHE A 1 93 ? 7.597 6.803 4.682 1.00 98.38 93 PHE A O 1
ATOM 748 N N . LEU A 1 94 ? 7.248 6.359 6.856 1.00 98.38 94 LEU A N 1
ATOM 749 C CA . LEU A 1 94 ? 6.364 5.215 6.615 1.00 98.38 94 LEU A CA 1
ATOM 750 C C . LEU A 1 94 ? 5.120 5.609 5.812 1.00 98.38 94 LEU A C 1
ATOM 752 O O . LEU A 1 94 ? 4.675 4.837 4.965 1.00 98.38 94 LEU A O 1
ATOM 756 N N . ALA A 1 95 ? 4.576 6.808 6.039 1.00 97.69 95 ALA A N 1
ATOM 757 C CA . ALA A 1 95 ? 3.445 7.305 5.268 1.00 97.69 95 ALA A CA 1
ATOM 758 C C . ALA A 1 95 ? 3.799 7.531 3.788 1.00 97.69 95 ALA A C 1
ATOM 760 O O . ALA A 1 95 ? 3.041 7.101 2.926 1.00 97.69 95 ALA A O 1
ATOM 761 N N . VAL A 1 96 ? 4.958 8.129 3.483 1.00 98.06 96 VAL A N 1
ATOM 762 C CA . VAL A 1 96 ? 5.428 8.313 2.095 1.00 98.06 96 VAL A CA 1
ATOM 763 C C . VAL A 1 96 ? 5.730 6.974 1.430 1.00 98.06 96 VAL A C 1
ATOM 765 O O . VAL A 1 96 ? 5.341 6.761 0.286 1.00 98.06 96 VAL A O 1
ATOM 768 N N . CYS A 1 97 ? 6.357 6.036 2.143 1.00 98.12 97 CYS A N 1
ATOM 769 C CA . CYS A 1 97 ? 6.556 4.679 1.639 1.00 98.12 97 CYS A CA 1
ATOM 770 C C . CYS A 1 97 ? 5.220 4.006 1.268 1.00 98.12 97 CYS A C 1
ATOM 772 O O . CYS A 1 97 ? 5.154 3.270 0.285 1.00 98.12 97 CYS A O 1
ATOM 774 N N . ASN A 1 98 ? 4.137 4.308 1.995 1.00 98.06 98 ASN A N 1
ATOM 775 C CA . ASN A 1 98 ? 2.812 3.755 1.716 1.00 98.06 98 ASN A CA 1
ATOM 776 C C . ASN A 1 98 ? 2.197 4.256 0.408 1.00 98.06 98 ASN A C 1
ATOM 778 O O . ASN A 1 98 ? 1.358 3.568 -0.169 1.00 98.06 98 ASN A O 1
ATOM 782 N N . PHE A 1 99 ? 2.649 5.397 -0.116 1.00 96.88 99 PHE A N 1
ATOM 783 C CA . PHE A 1 99 ? 2.172 5.909 -1.404 1.00 96.88 99 PHE A CA 1
ATOM 784 C C . PHE A 1 99 ? 2.509 4.945 -2.552 1.00 96.88 99 PHE A C 1
ATOM 786 O O . PHE A 1 99 ? 1.808 4.920 -3.560 1.00 96.88 99 PHE A O 1
ATOM 793 N N . PHE A 1 100 ? 3.535 4.108 -2.369 1.00 96.62 100 PHE A N 1
ATOM 794 C CA . PHE A 1 100 ? 3.968 3.083 -3.319 1.00 96.62 100 PHE A CA 1
ATOM 795 C C . PHE A 1 100 ? 3.370 1.692 -3.041 1.00 96.62 100 PHE A C 1
ATOM 797 O O . PHE A 1 100 ? 3.670 0.750 -3.766 1.00 96.62 100 PHE A O 1
ATOM 804 N N . ALA A 1 101 ? 2.523 1.529 -2.015 1.00 95.88 101 ALA A N 1
ATOM 805 C CA . ALA A 1 101 ? 2.011 0.213 -1.621 1.00 95.88 101 ALA A CA 1
ATOM 806 C C . ALA A 1 101 ? 0.792 -0.261 -2.422 1.00 95.88 101 ALA A C 1
ATOM 808 O O . ALA A 1 101 ? 0.548 -1.461 -2.514 1.00 95.88 101 ALA A O 1
ATOM 809 N N . GLY A 1 102 ? -0.006 0.661 -2.967 1.00 92.12 102 GLY A N 1
ATOM 810 C CA . GLY A 1 102 ? -1.168 0.322 -3.796 1.00 92.12 102 GLY A CA 1
ATOM 811 C C . GLY A 1 102 ? -2.339 -0.339 -3.051 1.00 92.12 102 GLY A C 1
ATOM 812 O O . GLY A 1 102 ? -3.294 -0.756 -3.695 1.00 92.12 102 GLY A O 1
ATOM 813 N N . GLN A 1 103 ? -2.318 -0.407 -1.713 1.00 92.31 103 GLN A N 1
ATOM 814 C CA . GLN A 1 103 ? -3.339 -1.085 -0.894 1.00 92.31 103 GLN A CA 1
ATOM 815 C C . GLN A 1 103 ? -4.352 -0.117 -0.256 1.00 92.31 103 GLN A C 1
ATOM 817 O O . GLN A 1 103 ? -4.629 -0.202 0.934 1.00 92.31 103 GLN A O 1
ATOM 822 N N . GLN A 1 104 ? -4.921 0.813 -1.025 1.00 91.94 104 GLN A N 1
ATOM 823 C CA . GLN A 1 104 ? -5.746 1.911 -0.485 1.00 91.94 104 GLN A CA 1
ATOM 824 C C . GLN A 1 104 ? -4.975 2.865 0.444 1.00 91.94 104 GLN A C 1
ATOM 826 O O . GLN A 1 104 ? -3.759 2.761 0.611 1.00 91.94 104 GLN A O 1
ATOM 831 N N . SER A 1 105 ? -5.657 3.898 0.938 1.00 95.56 105 SER A N 1
ATOM 832 C CA . SER A 1 105 ? -5.042 4.901 1.803 1.00 95.56 105 SER A CA 1
ATOM 833 C C . SER A 1 105 ? -4.695 4.308 3.168 1.00 95.56 105 SER A C 1
ATOM 835 O O . SER A 1 105 ? -5.327 3.359 3.630 1.00 95.56 105 SER A O 1
ATOM 837 N N . ILE A 1 106 ? -3.744 4.933 3.868 1.00 98.00 106 ILE A N 1
ATOM 838 C CA . ILE A 1 106 ? -3.363 4.535 5.235 1.00 98.00 106 ILE A CA 1
ATOM 839 C C . ILE A 1 106 ? -4.587 4.493 6.156 1.00 98.00 106 ILE A C 1
ATOM 841 O O . ILE A 1 106 ? -4.726 3.566 6.954 1.00 98.00 106 ILE A O 1
ATOM 845 N N . TRP A 1 107 ? -5.468 5.491 6.041 1.00 97.69 107 TRP A N 1
ATOM 846 C CA . TRP A 1 107 ? -6.677 5.584 6.853 1.00 97.69 107 TRP A CA 1
ATOM 847 C C . TRP A 1 107 ? -7.632 4.424 6.557 1.00 97.69 107 TRP A C 1
ATOM 849 O O . TRP A 1 107 ? -8.025 3.722 7.485 1.00 97.69 107 TRP A O 1
ATOM 859 N N . LEU A 1 108 ? -7.945 4.165 5.279 1.00 94.25 108 LEU A N 1
ATOM 860 C CA . LEU A 1 108 ? -8.907 3.127 4.897 1.00 94.25 108 LEU A CA 1
ATOM 861 C C . LEU A 1 108 ? -8.369 1.719 5.164 1.00 94.25 108 LEU A C 1
ATOM 863 O O . LEU A 1 108 ? -9.102 0.882 5.682 1.00 94.25 108 LEU A O 1
ATOM 867 N N . TRP A 1 109 ? -7.086 1.474 4.887 1.00 97.00 109 TRP A N 1
ATOM 868 C CA . TRP A 1 109 ? -6.442 0.204 5.223 1.00 97.00 109 TRP A CA 1
ATOM 869 C C . TRP A 1 109 ? -6.520 -0.057 6.727 1.00 97.00 109 TRP A C 1
ATOM 871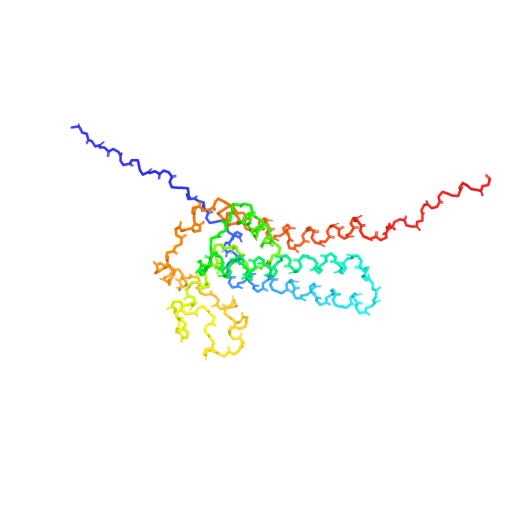 O O . TRP A 1 109 ? -6.939 -1.131 7.154 1.00 97.00 109 TRP A O 1
ATOM 881 N N . SER A 1 110 ? -6.184 0.948 7.544 1.00 97.94 110 SER A N 1
ATOM 882 C CA . SER A 1 110 ? -6.221 0.804 9.003 1.00 97.94 110 SER A CA 1
ATOM 883 C C . SER A 1 110 ? -7.645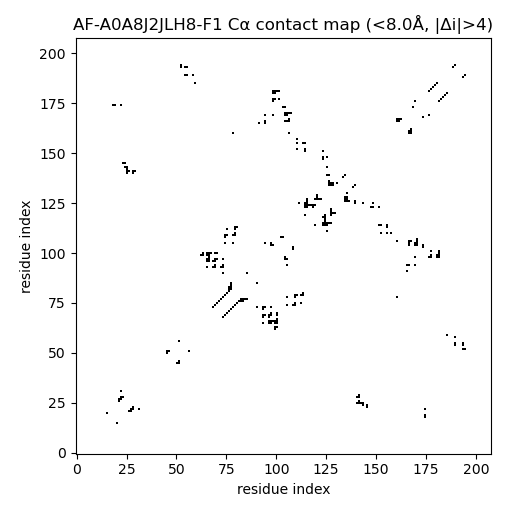 0.628 9.529 1.00 97.94 110 SER A C 1
ATOM 885 O O . SER A 1 110 ? -7.860 -0.126 10.473 1.00 97.94 110 SER A O 1
ATOM 887 N N . ALA A 1 111 ? -8.624 1.279 8.899 1.00 95.94 111 ALA A N 1
ATOM 888 C CA . ALA A 1 111 ? -10.037 1.114 9.208 1.00 95.94 111 ALA A CA 1
ATOM 889 C C . ALA A 1 111 ? -10.508 -0.324 8.933 1.00 95.94 111 ALA A C 1
ATOM 891 O O . ALA A 1 111 ? -11.074 -0.961 9.820 1.00 95.94 111 ALA A O 1
ATOM 892 N N . TRP A 1 112 ? -10.213 -0.869 7.746 1.00 95.12 112 TRP A N 1
ATOM 893 C CA . TRP A 1 112 ? -10.505 -2.269 7.422 1.00 95.12 112 TRP A CA 1
ATOM 894 C C . TRP A 1 112 ? -9.841 -3.231 8.397 1.00 95.12 112 TRP A C 1
ATOM 896 O O . TRP A 1 112 ? -10.501 -4.137 8.895 1.00 95.12 112 TRP A O 1
ATOM 906 N N . HIS A 1 113 ? -8.565 -3.010 8.711 1.00 97.00 113 HIS A N 1
ATOM 907 C CA . HIS A 1 113 ? -7.807 -3.873 9.613 1.00 97.00 113 HIS A CA 1
ATOM 908 C C . HIS A 1 113 ? -8.353 -3.847 11.047 1.00 97.00 113 HIS A C 1
ATOM 910 O O . HIS A 1 113 ? -8.502 -4.886 11.688 1.00 97.00 113 HIS A O 1
ATOM 916 N N . ARG A 1 114 ? -8.713 -2.664 11.560 1.00 97.56 114 ARG A N 1
ATOM 917 C CA . ARG A 1 114 ? -9.339 -2.527 12.885 1.00 97.56 114 ARG A CA 1
ATOM 918 C C . ARG A 1 114 ? -10.717 -3.189 12.936 1.00 97.56 114 ARG A C 1
ATOM 920 O O . ARG A 1 114 ? -11.005 -3.868 13.920 1.00 97.56 114 ARG A O 1
ATOM 927 N N . VAL A 1 115 ? -11.541 -3.034 11.894 1.00 95.38 115 VAL A N 1
ATOM 928 C CA . VAL A 1 115 ? -12.836 -3.732 11.790 1.00 95.38 115 VAL A CA 1
ATOM 929 C C . VAL A 1 115 ? -12.629 -5.247 11.743 1.00 95.38 115 VAL A C 1
ATOM 931 O O . VAL A 1 115 ? -13.278 -5.957 12.504 1.00 95.38 115 VAL A O 1
ATOM 934 N N . HIS A 1 116 ? -11.692 -5.734 10.926 1.00 95.12 116 HIS A N 1
ATOM 935 C CA . HIS A 1 116 ? -11.341 -7.154 10.849 1.00 95.12 116 HIS A CA 1
ATOM 936 C C . HIS A 1 116 ? -11.007 -7.726 12.231 1.00 95.12 116 HIS A C 1
ATOM 938 O O . HIS A 1 116 ? -11.635 -8.680 12.673 1.00 95.12 116 HIS A O 1
ATOM 944 N N . HIS A 1 117 ? -10.102 -7.093 12.981 1.00 95.62 117 HIS A N 1
ATOM 945 C CA . HIS A 1 117 ? -9.757 -7.573 14.322 1.00 95.62 117 HIS A CA 1
ATOM 946 C C . HIS A 1 117 ? -10.900 -7.472 15.333 1.00 95.62 117 HIS A C 1
ATOM 948 O O . HIS A 1 117 ? -10.956 -8.267 16.272 1.00 95.62 117 HIS A O 1
ATOM 954 N N . LYS A 1 118 ? -11.797 -6.492 15.184 1.00 93.75 118 LYS A N 1
ATOM 955 C CA . LYS A 1 118 ? -12.944 -6.328 16.082 1.00 93.75 118 LYS A CA 1
ATOM 956 C C . LYS A 1 118 ? -14.028 -7.374 15.830 1.00 93.75 118 LYS A C 1
ATOM 958 O O . LYS A 1 118 ? -14.688 -7.786 16.783 1.00 93.75 118 LYS A O 1
ATOM 963 N N . CYS A 1 119 ? -14.199 -7.772 14.575 1.00 90.44 119 CYS A N 1
ATOM 964 C CA . CYS A 1 119 ? -15.311 -8.588 14.104 1.00 90.44 119 CYS A CA 1
ATOM 965 C C . CYS A 1 119 ? -14.853 -9.907 13.462 1.00 90.44 119 CYS A C 1
ATOM 967 O O . CYS A 1 119 ? -15.596 -10.466 12.658 1.00 90.44 119 CYS A O 1
ATOM 969 N N . VAL A 1 120 ? -13.653 -10.388 13.798 1.00 91.06 120 VAL A N 1
ATOM 970 C CA . VAL A 1 120 ? -13.004 -11.552 13.173 1.00 91.06 120 VAL A CA 1
ATOM 971 C C . VAL A 1 120 ? -13.942 -12.754 13.077 1.00 91.06 120 VAL A C 1
ATOM 973 O O . VAL A 1 120 ? -14.701 -13.034 14.005 1.00 91.06 120 VAL A O 1
ATOM 976 N N . ASP A 1 121 ? -13.905 -13.436 11.932 1.00 87.06 121 ASP A N 1
ATOM 977 C CA . ASP A 1 121 ? -14.712 -14.624 11.620 1.00 87.06 121 ASP A CA 1
ATOM 978 C C . ASP A 1 121 ? -16.241 -14.419 11.673 1.00 87.06 121 ASP A C 1
ATOM 980 O O . ASP A 1 121 ? -17.009 -15.376 11.562 1.00 87.06 121 ASP A O 1
ATOM 984 N N . THR A 1 122 ? -16.716 -13.173 11.770 1.00 89.25 122 THR A N 1
ATOM 985 C CA . THR A 1 122 ? -18.142 -12.833 11.652 1.00 89.25 122 THR A CA 1
ATOM 986 C C . THR A 1 122 ? -18.482 -12.290 10.268 1.00 89.25 122 THR A C 1
ATOM 988 O O . THR A 1 122 ? -17.613 -11.941 9.469 1.00 89.25 122 THR A O 1
ATOM 991 N N . ASP A 1 123 ? -19.771 -12.147 9.970 1.00 86.31 123 ASP A N 1
ATOM 992 C CA . ASP A 1 123 ? -20.213 -11.496 8.735 1.00 86.31 123 ASP A CA 1
ATOM 993 C C . ASP A 1 123 ? -19.780 -10.025 8.635 1.00 86.31 123 ASP A C 1
ATOM 995 O O . ASP A 1 123 ? -19.783 -9.469 7.537 1.00 86.31 123 ASP A O 1
ATOM 999 N N . GLU A 1 124 ? -19.439 -9.374 9.749 1.00 85.69 124 GLU A N 1
ATOM 1000 C CA . GLU A 1 124 ? -18.954 -7.991 9.766 1.00 85.69 124 GLU A CA 1
ATOM 1001 C C . GLU A 1 124 ? -17.461 -7.871 9.408 1.00 85.69 124 GLU A C 1
ATOM 1003 O O . GLU A 1 124 ? -17.014 -6.763 9.104 1.00 85.69 124 GLU A O 1
ATOM 1008 N N . ASP A 1 125 ? -16.709 -8.978 9.403 1.00 89.12 125 ASP A N 1
ATOM 1009 C CA . ASP A 1 125 ? -15.317 -9.019 8.949 1.00 89.12 125 ASP A CA 1
ATOM 1010 C C . ASP A 1 125 ? -15.246 -8.857 7.416 1.00 89.12 125 ASP A C 1
ATOM 1012 O O . ASP A 1 125 ? -15.773 -9.707 6.684 1.00 89.12 125 ASP A O 1
ATOM 1016 N N . PRO A 1 126 ? -14.580 -7.802 6.899 1.00 85.62 126 PRO A N 1
ATOM 1017 C CA . PRO A 1 126 ? -14.474 -7.558 5.466 1.00 85.62 126 PRO A CA 1
ATOM 1018 C C . PRO A 1 126 ? -13.933 -8.769 4.704 1.00 85.62 126 PRO A C 1
ATOM 1020 O O . PRO A 1 126 ? -14.492 -9.130 3.671 1.00 85.62 126 PRO A O 1
ATOM 1023 N N . HIS A 1 127 ? -12.906 -9.434 5.234 1.00 90.38 127 HIS A N 1
ATOM 1024 C CA . HIS A 1 127 ? -12.190 -10.530 4.576 1.00 90.38 127 HIS A CA 1
ATOM 1025 C C . HIS A 1 127 ? -12.287 -11.847 5.357 1.00 90.38 127 HIS A C 1
ATOM 1027 O O . HIS A 1 127 ? -11.348 -12.643 5.360 1.00 90.38 127 HIS A O 1
ATOM 1033 N N . ASN A 1 128 ? -13.461 -12.089 5.954 1.00 92.12 128 ASN A N 1
ATOM 1034 C CA . ASN A 1 128 ? -13.803 -13.288 6.718 1.00 92.12 128 ASN A CA 1
ATOM 1035 C C . ASN A 1 128 ? -13.280 -14.590 6.076 1.00 92.12 128 ASN A C 1
ATOM 1037 O O . ASN A 1 128 ? -13.774 -15.038 5.034 1.00 92.12 128 ASN A O 1
ATOM 1041 N N . ALA A 1 129 ? -12.317 -15.231 6.740 1.00 92.38 129 ALA A N 1
ATOM 1042 C CA . ALA A 1 129 ? -11.666 -16.447 6.262 1.00 92.38 129 ALA A CA 1
ATOM 1043 C C . ALA A 1 129 ? -12.597 -17.670 6.234 1.00 92.38 129 ALA A C 1
ATOM 1045 O O . ALA A 1 129 ? -12.394 -18.572 5.418 1.00 92.38 129 ALA A O 1
ATOM 1046 N N . THR A 1 130 ? -13.658 -17.688 7.049 1.00 93.56 130 THR A N 1
ATOM 1047 C CA . THR A 1 130 ? -14.646 -18.786 7.079 1.00 93.56 130 THR A CA 1
ATOM 1048 C C . THR A 1 130 ? -15.431 -18.916 5.771 1.00 93.56 130 THR A C 1
ATOM 1050 O O . THR A 1 130 ? -15.936 -19.990 5.453 1.00 93.56 130 THR A O 1
ATOM 1053 N N . ARG A 1 131 ? -15.466 -17.855 4.951 1.00 92.25 131 ARG A N 1
ATOM 1054 C CA . ARG A 1 131 ? -16.059 -17.863 3.603 1.00 92.25 131 ARG A CA 1
ATOM 1055 C C . ARG A 1 131 ? -15.155 -18.503 2.540 1.00 92.25 131 ARG A C 1
ATOM 1057 O O . ARG A 1 131 ? -15.540 -18.571 1.373 1.00 92.25 131 ARG A O 1
ATOM 1064 N N . GLY A 1 132 ? -13.975 -18.986 2.932 1.00 94.25 132 GLY A N 1
ATOM 1065 C CA . GLY A 1 132 ? -13.040 -19.724 2.088 1.00 94.25 132 GLY A CA 1
ATOM 1066 C C . GLY A 1 132 ? -11.921 -18.868 1.491 1.00 94.25 132 GLY A C 1
ATOM 1067 O O . GLY A 1 132 ? -11.994 -17.641 1.434 1.00 94.25 132 GLY A O 1
ATOM 1068 N N . PHE A 1 133 ? -10.881 -19.551 1.000 1.00 94.75 133 PHE A N 1
ATOM 1069 C CA . PHE A 1 133 ? -9.628 -18.951 0.522 1.00 94.75 133 PHE A CA 1
ATOM 1070 C C . PHE A 1 133 ? -9.829 -17.846 -0.522 1.00 94.75 133 PHE A C 1
ATOM 1072 O O . PHE A 1 133 ? -9.269 -16.762 -0.397 1.00 94.75 133 PHE A O 1
ATOM 1079 N N . PHE A 1 134 ? -10.644 -18.091 -1.551 1.00 93.88 134 PHE A N 1
ATOM 1080 C CA . PHE A 1 134 ? -10.839 -17.106 -2.617 1.00 93.88 134 PHE A CA 1
ATOM 1081 C C . PHE A 1 134 ? -11.507 -15.829 -2.113 1.00 93.88 134 PHE A C 1
ATOM 1083 O O . PHE A 1 134 ? -11.151 -14.743 -2.571 1.00 93.88 134 PHE A O 1
ATOM 1090 N N . TYR A 1 135 ? -12.439 -15.948 -1.162 1.00 92.62 135 TYR A N 1
ATOM 1091 C CA . TYR A 1 135 ? -13.104 -14.793 -0.575 1.00 92.62 135 TYR A CA 1
ATOM 1092 C C . TYR A 1 135 ? -12.118 -13.940 0.222 1.00 92.62 135 TYR A C 1
ATOM 1094 O O . TYR A 1 135 ? -11.994 -12.751 -0.061 1.00 92.62 135 TYR A O 1
ATOM 1102 N N . SER A 1 136 ? -11.377 -14.540 1.157 1.00 93.06 136 SER A N 1
ATOM 1103 C CA . SER A 1 136 ? -10.424 -13.804 1.997 1.00 93.06 136 SER A CA 1
ATOM 1104 C C . SER A 1 136 ? -9.215 -13.273 1.221 1.00 93.06 136 SER A C 1
ATOM 1106 O O . SER A 1 136 ? -8.666 -12.238 1.587 1.00 93.06 136 SER A O 1
ATOM 1108 N N . HIS A 1 137 ? -8.825 -13.924 0.121 1.00 91.94 137 HIS A N 1
ATOM 1109 C CA . HIS A 1 137 ? -7.688 -13.497 -0.694 1.00 91.94 137 HIS A CA 1
ATOM 1110 C C . HIS A 1 137 ? -7.996 -12.285 -1.589 1.00 91.94 137 HIS A C 1
ATOM 1112 O O . HIS A 1 137 ? -7.273 -11.293 -1.547 1.00 91.94 137 HIS A O 1
ATOM 1118 N N . ILE A 1 138 ? -9.059 -12.348 -2.401 1.00 92.00 138 ILE A N 1
ATOM 1119 C CA . ILE A 1 138 ? -9.414 -11.268 -3.348 1.00 92.00 138 ILE A CA 1
ATOM 1120 C C . ILE A 1 138 ? -10.923 -11.042 -3.473 1.00 92.00 138 ILE A C 1
ATOM 1122 O O . ILE A 1 138 ? -11.360 -9.928 -3.753 1.00 92.00 138 ILE A O 1
ATOM 1126 N N . GLY A 1 139 ? -11.738 -12.073 -3.240 1.00 91.06 139 GLY A N 1
ATOM 1127 C CA . GLY A 1 139 ? -13.182 -12.027 -3.449 1.00 91.06 139 GLY A CA 1
ATOM 1128 C C . GLY A 1 139 ? -13.876 -10.941 -2.631 1.00 91.06 139 GLY A C 1
ATOM 1129 O O . GLY A 1 139 ? -14.793 -10.308 -3.143 1.00 91.06 139 GLY A O 1
ATOM 1130 N N . TRP A 1 140 ? -13.397 -10.647 -1.422 1.00 91.19 140 TRP A N 1
ATOM 1131 C CA . TRP A 1 140 ? -13.953 -9.589 -0.581 1.00 91.19 140 TRP A CA 1
ATOM 1132 C C . TRP A 1 140 ? -13.869 -8.187 -1.200 1.00 91.19 140 TRP A C 1
ATOM 1134 O O . TRP A 1 140 ? -14.773 -7.379 -0.997 1.00 91.19 140 TRP A O 1
ATOM 1144 N N . LEU A 1 141 ? -12.836 -7.907 -2.002 1.00 88.25 141 LEU A N 1
ATOM 1145 C CA . LEU A 1 141 ? -12.699 -6.644 -2.740 1.00 88.25 141 LEU A CA 1
ATOM 1146 C C . LEU A 1 141 ? -13.664 -6.599 -3.931 1.00 88.25 141 LEU A C 1
ATOM 1148 O O . LEU A 1 141 ? -14.233 -5.555 -4.249 1.00 88.25 141 LEU A O 1
ATOM 1152 N N . LEU A 1 142 ? -13.898 -7.755 -4.556 1.00 87.06 142 LEU A N 1
ATOM 1153 C CA . LEU A 1 142 ? -14.814 -7.924 -5.688 1.00 87.06 142 LEU A CA 1
ATOM 1154 C C . LEU A 1 142 ? -16.287 -7.998 -5.261 1.00 87.06 142 LEU A C 1
ATOM 1156 O O . LEU A 1 142 ? -17.178 -7.932 -6.099 1.00 87.06 142 LEU A O 1
ATOM 1160 N N . THR A 1 143 ? -16.569 -8.124 -3.969 1.00 85.00 143 THR A N 1
ATOM 1161 C CA . THR A 1 143 ? -17.930 -8.085 -3.412 1.00 85.00 143 THR A CA 1
ATOM 1162 C C . THR A 1 143 ? -18.035 -7.067 -2.283 1.00 85.00 143 THR A C 1
ATOM 1164 O O . THR A 1 143 ? -18.803 -7.261 -1.341 1.00 85.00 143 THR A O 1
ATOM 1167 N N . TYR A 1 144 ? -17.210 -6.020 -2.336 1.00 81.00 144 TYR A N 1
ATOM 1168 C CA . TYR A 1 144 ? -17.112 -5.031 -1.275 1.00 81.00 144 TYR A CA 1
ATOM 1169 C C . TYR A 1 144 ? -18.435 -4.279 -1.079 1.00 81.00 144 TYR A C 1
ATOM 1171 O O . TYR A 1 144 ? -18.878 -3.526 -1.946 1.00 81.00 144 TYR A O 1
ATOM 1179 N N . ASP A 1 145 ? -19.049 -4.460 0.091 1.00 83.75 145 ASP A N 1
ATOM 1180 C CA . ASP A 1 145 ? -20.234 -3.714 0.507 1.00 83.75 145 ASP A CA 1
ATOM 1181 C C . ASP A 1 145 ? -19.815 -2.510 1.354 1.00 83.75 145 ASP A C 1
ATOM 1183 O O . ASP A 1 145 ? -19.531 -2.614 2.553 1.00 83.75 145 ASP A O 1
ATOM 1187 N N . HIS A 1 146 ? -19.790 -1.342 0.711 1.00 82.44 146 HIS A N 1
ATOM 1188 C CA . HIS A 1 146 ? -19.393 -0.103 1.364 1.00 82.44 146 HIS A CA 1
ATOM 1189 C C . HIS A 1 146 ? -20.329 0.284 2.517 1.00 82.44 146 HIS A C 1
ATOM 1191 O O . HIS A 1 146 ? -19.859 0.737 3.558 1.00 82.44 146 HIS A O 1
ATOM 1197 N N . GLN A 1 147 ? -21.640 0.080 2.367 1.00 84.19 147 GLN A N 1
ATOM 1198 C CA . GLN A 1 147 ? -22.626 0.469 3.378 1.00 84.19 147 GLN A CA 1
ATOM 1199 C C . GLN A 1 147 ? -22.511 -0.409 4.622 1.00 84.19 147 GLN A C 1
ATOM 1201 O O . GLN A 1 147 ? -22.568 0.088 5.748 1.00 84.19 147 GLN A O 1
ATOM 1206 N N . LYS A 1 148 ? -22.302 -1.715 4.431 1.00 86.56 148 LYS A N 1
ATOM 1207 C CA . LYS A 1 148 ? -22.037 -2.640 5.535 1.00 86.56 148 LYS A CA 1
ATOM 1208 C C . LYS A 1 148 ? -20.749 -2.276 6.268 1.00 86.56 148 LYS A C 1
ATOM 1210 O O . LYS A 1 148 ? -20.752 -2.225 7.494 1.00 86.56 148 LYS A O 1
ATOM 1215 N N . PHE A 1 149 ? -19.683 -1.958 5.533 1.00 88.00 149 PHE A N 1
ATOM 1216 C CA . PHE A 1 149 ? -18.425 -1.527 6.138 1.00 88.00 149 PHE A CA 1
ATOM 1217 C C . PHE A 1 149 ? -18.586 -0.257 6.987 1.00 88.00 149 PHE A C 1
ATOM 1219 O O . PHE A 1 149 ? -18.101 -0.231 8.115 1.00 88.00 149 PHE A O 1
ATOM 1226 N N . LEU A 1 150 ? -19.300 0.764 6.497 1.00 88.06 150 LEU A N 1
ATOM 1227 C CA . LEU A 1 150 ? -19.523 2.007 7.249 1.00 88.06 150 LEU A CA 1
ATOM 1228 C C . LEU A 1 150 ? -20.234 1.765 8.590 1.00 88.06 150 LEU A C 1
ATOM 1230 O O . LEU A 1 150 ? -19.874 2.376 9.591 1.00 88.06 150 LEU A O 1
ATOM 1234 N N . LYS A 1 151 ? -21.189 0.828 8.636 1.00 90.06 151 LYS A N 1
ATOM 1235 C CA . LYS A 1 151 ? -21.867 0.440 9.886 1.00 90.06 151 LYS A CA 1
ATOM 1236 C C . LYS A 1 151 ? -20.921 -0.223 10.888 1.00 90.06 151 LYS A C 1
ATOM 1238 O O . LYS A 1 151 ? -21.039 0.014 12.086 1.00 90.06 151 LYS A O 1
ATOM 1243 N N . SER A 1 152 ? -19.999 -1.062 10.420 1.00 91.06 152 SER A N 1
ATOM 1244 C CA . SER A 1 152 ? -18.984 -1.666 11.291 1.00 91.06 152 SER A CA 1
ATOM 1245 C C . SER A 1 152 ? -17.950 -0.636 11.750 1.00 91.06 152 SER A C 1
ATOM 1247 O O . SER A 1 152 ? -17.486 -0.693 12.887 1.00 91.06 152 SER A O 1
ATOM 1249 N N . LEU A 1 153 ? -17.610 0.317 10.879 1.00 91.75 153 LEU A N 1
ATOM 1250 C CA . LEU A 1 153 ? -16.634 1.368 11.145 1.00 91.75 153 LEU A CA 1
ATOM 1251 C C . LEU A 1 153 ? -17.084 2.342 12.238 1.00 91.75 153 LEU A C 1
ATOM 1253 O O . LEU A 1 153 ? -16.245 2.778 13.016 1.00 91.75 153 LEU A O 1
ATOM 1257 N N . ASP A 1 154 ? -18.384 2.626 12.350 1.00 91.69 154 ASP A N 1
ATOM 1258 C CA . ASP A 1 154 ? -18.953 3.476 13.414 1.00 91.69 154 ASP A CA 1
ATOM 1259 C C . ASP A 1 154 ? -18.599 2.976 14.832 1.00 91.69 154 ASP A C 1
ATOM 1261 O O . ASP A 1 154 ? -18.526 3.735 15.796 1.00 91.69 154 ASP A O 1
ATOM 1265 N N . LYS A 1 155 ? -18.290 1.679 14.959 1.00 91.38 155 LYS A N 1
ATOM 1266 C CA . LYS A 1 155 ? -17.880 1.033 16.213 1.00 91.38 155 LYS A CA 1
ATOM 1267 C C . LYS A 1 155 ? -16.374 1.155 16.502 1.00 91.38 155 LYS A C 1
ATOM 1269 O O . LYS A 1 155 ? -15.909 0.629 17.518 1.00 91.38 155 LYS A O 1
ATOM 1274 N N . ILE A 1 156 ? -15.593 1.771 15.613 1.00 94.56 156 ILE A N 1
ATOM 1275 C CA . ILE A 1 156 ? -14.128 1.834 15.667 1.00 94.56 156 ILE A CA 1
ATOM 1276 C C . ILE A 1 156 ? -13.669 3.284 15.848 1.00 94.56 156 ILE A C 1
ATOM 1278 O O . ILE A 1 156 ? -13.959 4.155 15.037 1.00 94.56 156 ILE A O 1
ATOM 1282 N N . ASP A 1 157 ? -12.865 3.533 16.882 1.00 95.56 157 ASP A N 1
ATOM 1283 C CA . ASP A 1 157 ? -12.189 4.822 17.053 1.00 95.56 157 ASP A CA 1
ATOM 1284 C C . ASP A 1 157 ? -11.096 5.001 15.990 1.00 95.56 157 ASP A C 1
ATOM 1286 O O . ASP A 1 157 ? -10.168 4.194 15.917 1.00 95.56 157 ASP A O 1
ATOM 1290 N N . MET A 1 158 ? -11.193 6.074 15.202 1.00 97.12 158 MET A N 1
ATOM 1291 C CA . MET A 1 158 ? -10.225 6.485 14.172 1.00 97.12 158 MET A CA 1
ATOM 1292 C C . MET A 1 158 ? -9.588 7.854 14.460 1.00 97.12 158 MET A C 1
ATOM 1294 O O . MET A 1 158 ? -8.744 8.328 13.692 1.00 97.12 158 MET A O 1
ATOM 1298 N N . SER A 1 159 ? -9.935 8.470 15.596 1.00 96.25 159 SER A N 1
ATOM 1299 C CA . SER A 1 159 ? -9.566 9.851 15.930 1.00 96.25 159 SER A CA 1
ATOM 1300 C C . SER A 1 159 ? -8.056 10.066 16.062 1.00 96.25 159 SER A C 1
ATOM 1302 O O . SER A 1 159 ? -7.559 11.185 15.938 1.00 96.25 159 SER A O 1
ATOM 1304 N N . ASP A 1 160 ? -7.297 9.004 16.330 1.00 95.94 160 ASP A N 1
ATOM 1305 C CA . ASP A 1 160 ? -5.841 9.045 16.399 1.00 95.94 160 ASP A CA 1
ATOM 1306 C C . ASP A 1 160 ? -5.196 9.244 15.025 1.00 95.94 160 ASP A C 1
ATOM 1308 O O . ASP A 1 160 ? -4.245 10.015 14.913 1.00 95.94 160 ASP A O 1
ATOM 1312 N N . LEU A 1 161 ? -5.726 8.598 13.984 1.00 96.44 161 LEU A N 1
ATOM 1313 C CA . LEU A 1 161 ? -5.227 8.733 12.614 1.00 96.44 161 LEU A CA 1
ATOM 1314 C C . LEU A 1 161 ? -5.679 10.055 11.991 1.00 96.44 161 LEU A C 1
ATOM 1316 O O . LEU A 1 161 ? -4.909 10.693 11.274 1.00 96.44 161 LEU A O 1
ATOM 1320 N N . GLU A 1 162 ? -6.883 10.512 12.332 1.00 96.38 162 GLU A N 1
ATOM 1321 C CA . GLU A 1 162 ? -7.448 11.785 11.866 1.00 96.38 162 GLU A CA 1
ATOM 1322 C C . GLU A 1 162 ? -6.658 13.008 12.345 1.00 96.38 162 GLU A C 1
ATOM 1324 O O . GLU A 1 162 ? -6.591 14.028 11.661 1.00 96.38 162 GLU A O 1
ATOM 1329 N N . LYS A 1 163 ? -5.977 12.889 13.489 1.00 95.88 163 LYS A N 1
ATOM 1330 C CA . LYS A 1 163 ? -5.087 13.930 14.021 1.00 95.88 163 LYS A CA 1
ATOM 1331 C C . LYS A 1 163 ? -3.731 13.994 13.313 1.00 95.88 163 LYS A C 1
ATOM 1333 O O . LYS A 1 163 ? -2.961 14.913 13.591 1.00 95.88 163 LYS A O 1
ATOM 1338 N N . VAL A 1 164 ? -3.401 13.045 12.431 1.00 96.94 164 VAL A N 1
ATOM 1339 C CA . VAL A 1 164 ? -2.103 12.982 11.742 1.00 96.94 164 VAL A CA 1
ATOM 1340 C C . VAL A 1 164 ? -2.217 13.597 10.338 1.00 96.94 164 VAL A C 1
ATOM 1342 O O . VAL A 1 164 ? -2.781 12.973 9.436 1.00 96.94 164 VAL A O 1
ATOM 1345 N N . PRO A 1 165 ? -1.625 14.785 10.084 1.00 97.50 165 PRO A N 1
ATOM 1346 C CA . PRO A 1 165 ? -1.861 15.519 8.840 1.00 97.50 165 PRO A CA 1
ATOM 1347 C C . PRO A 1 165 ? -1.440 14.773 7.573 1.00 97.50 165 PRO A C 1
ATOM 1349 O O . PRO A 1 165 ? -2.146 14.838 6.574 1.00 97.50 165 PRO A O 1
ATOM 1352 N N . ILE A 1 166 ? -0.319 14.040 7.597 1.00 97.88 166 ILE A N 1
ATOM 1353 C CA . ILE A 1 166 ? 0.147 13.300 6.413 1.00 97.88 166 ILE A CA 1
ATOM 1354 C C . ILE A 1 166 ? -0.774 12.125 6.058 1.00 97.88 166 ILE A C 1
ATOM 1356 O O . ILE A 1 166 ? -0.954 11.822 4.881 1.00 97.88 166 ILE A O 1
ATOM 1360 N N . ILE A 1 167 ? -1.408 11.501 7.057 1.00 97.69 167 ILE A N 1
ATOM 1361 C CA . ILE A 1 167 ? -2.378 10.422 6.840 1.00 97.69 167 ILE A CA 1
ATOM 1362 C C . ILE A 1 167 ? -3.638 10.996 6.201 1.00 97.69 167 ILE A C 1
ATOM 1364 O O . ILE A 1 167 ? -4.111 10.464 5.199 1.00 97.69 167 ILE A O 1
ATOM 1368 N N . MET A 1 168 ? -4.133 12.123 6.716 1.00 96.81 168 MET A N 1
ATOM 1369 C CA . MET A 1 168 ? -5.305 12.790 6.147 1.00 96.81 168 MET A CA 1
ATOM 1370 C C . MET A 1 168 ? -5.025 13.418 4.780 1.00 96.81 168 MET A C 1
ATOM 1372 O O . MET A 1 168 ? -5.902 13.424 3.921 1.00 96.81 168 MET A O 1
ATOM 1376 N N . PHE A 1 169 ? -3.797 13.877 4.529 1.00 96.44 169 PHE A N 1
ATOM 1377 C CA . PHE A 1 169 ? -3.342 14.272 3.197 1.00 96.44 169 PHE A CA 1
ATOM 1378 C C . PHE A 1 169 ? -3.386 13.084 2.230 1.00 96.44 169 PHE A C 1
ATOM 1380 O O . PHE A 1 169 ? -3.970 13.199 1.153 1.00 96.44 169 PHE A O 1
ATOM 1387 N N . HIS A 1 170 ? -2.831 11.935 2.628 1.00 95.75 170 HIS A N 1
ATOM 1388 C CA . HIS A 1 170 ? -2.870 10.727 1.810 1.00 95.75 170 HIS A CA 1
ATOM 1389 C C . HIS A 1 170 ? -4.305 10.279 1.539 1.00 95.75 170 HIS A C 1
ATOM 1391 O O . HIS A 1 170 ? -4.647 10.009 0.396 1.00 95.75 170 HIS A O 1
ATOM 1397 N N . GLU A 1 171 ? -5.166 10.264 2.559 1.00 94.44 171 GLU A N 1
ATOM 1398 C CA . GLU A 1 171 ? -6.586 9.957 2.395 1.00 94.44 171 GLU A CA 1
ATOM 1399 C C . GLU A 1 171 ? -7.254 10.941 1.434 1.00 94.44 171 GLU A C 1
ATOM 1401 O O . GLU A 1 171 ? -7.957 10.515 0.524 1.00 94.44 171 GLU A O 1
ATOM 1406 N N . ARG A 1 172 ? -7.022 12.252 1.579 1.00 91.81 172 ARG A N 1
ATOM 1407 C CA . ARG A 1 172 ? -7.623 13.306 0.744 1.00 91.81 172 ARG A CA 1
ATOM 1408 C C . ARG A 1 172 ? -7.206 13.217 -0.727 1.00 91.81 172 ARG A C 1
ATOM 1410 O O . ARG A 1 172 ? -8.057 13.340 -1.607 1.00 91.81 172 ARG A O 1
ATOM 1417 N N . TYR A 1 173 ? -5.930 12.973 -0.996 1.00 92.56 173 TYR A N 1
ATOM 1418 C CA . TYR A 1 173 ? -5.370 12.969 -2.351 1.00 92.56 173 TYR A CA 1
ATOM 1419 C C . TYR A 1 173 ? -5.060 11.568 -2.873 1.00 92.56 173 TYR A C 1
ATOM 1421 O O . TYR A 1 173 ? -4.341 11.438 -3.863 1.00 92.56 173 TYR A O 1
ATOM 1429 N N . TYR A 1 174 ? -5.624 10.533 -2.241 1.00 91.00 174 TYR A N 1
ATOM 1430 C CA . TYR A 1 174 ? -5.296 9.137 -2.516 1.00 91.00 174 TYR A CA 1
ATOM 1431 C C . TYR A 1 174 ? -5.309 8.811 -4.005 1.00 91.00 174 TYR A C 1
ATOM 1433 O O . TYR A 1 174 ? -4.366 8.212 -4.493 1.00 91.00 174 TYR A O 1
ATOM 1441 N N . MET A 1 175 ? -6.328 9.254 -4.746 1.00 89.31 175 MET A N 1
ATOM 1442 C CA . MET A 1 175 ? -6.435 8.937 -6.173 1.00 89.31 175 MET A CA 1
ATOM 1443 C C . MET A 1 175 ? -5.264 9.510 -6.974 1.00 89.31 175 MET A C 1
ATOM 1445 O O . MET A 1 175 ? -4.647 8.792 -7.754 1.00 89.31 175 MET A O 1
ATOM 1449 N N . TYR A 1 176 ? -4.897 10.770 -6.755 1.00 92.12 176 TYR A N 1
ATOM 1450 C CA . TYR A 1 176 ? -3.769 11.383 -7.458 1.00 92.12 176 TYR A CA 1
ATOM 1451 C C . TYR A 1 176 ? -2.441 10.736 -7.060 1.00 92.12 176 TYR A C 1
ATOM 1453 O O . TYR A 1 176 ? -1.619 10.430 -7.925 1.00 92.12 176 TYR A O 1
ATOM 1461 N N . ILE A 1 177 ? -2.257 10.482 -5.762 1.00 94.50 177 ILE A N 1
ATOM 1462 C CA . ILE A 1 177 ? -1.058 9.836 -5.221 1.00 94.50 177 ILE A CA 1
ATOM 1463 C C . ILE A 1 177 ? -0.932 8.415 -5.768 1.00 94.50 177 ILE A C 1
ATOM 1465 O O . ILE A 1 177 ? 0.121 8.067 -6.282 1.00 94.50 177 ILE A O 1
ATOM 1469 N N . HIS A 1 178 ? -2.006 7.626 -5.738 1.00 91.88 178 HIS A N 1
ATOM 1470 C CA . HIS A 1 178 ? -2.042 6.256 -6.234 1.00 91.88 178 HIS A CA 1
ATOM 1471 C C . HIS A 1 178 ? -1.604 6.1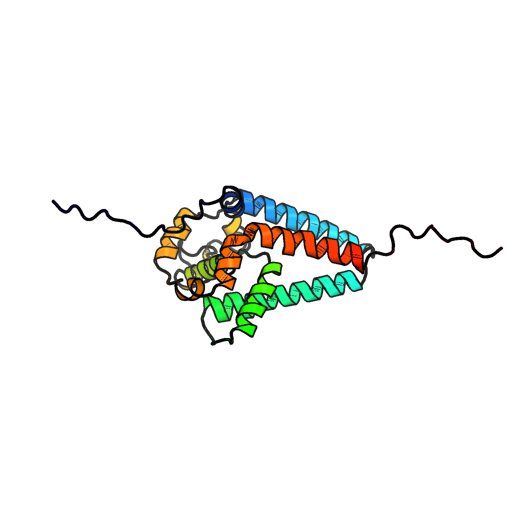95 -7.696 1.00 91.88 178 HIS A C 1
ATOM 1473 O O . HIS A 1 178 ? -0.630 5.522 -8.008 1.00 91.88 178 HIS A O 1
ATOM 1479 N N . HIS A 1 179 ? -2.250 6.936 -8.601 1.00 90.88 179 HIS A N 1
ATOM 1480 C CA . HIS A 1 179 ? -1.887 6.832 -10.018 1.00 90.88 179 HIS A CA 1
ATOM 1481 C C . HIS A 1 179 ? -0.466 7.344 -10.287 1.00 90.88 179 HIS A C 1
ATOM 1483 O O . HIS A 1 179 ? 0.260 6.769 -11.100 1.00 90.88 179 HIS A O 1
ATOM 1489 N N . THR A 1 180 ? -0.039 8.380 -9.564 1.00 94.69 180 THR A N 1
ATOM 1490 C CA . THR A 1 180 ? 1.304 8.943 -9.719 1.00 94.69 180 THR A CA 1
ATOM 1491 C C . THR A 1 180 ? 2.383 7.997 -9.197 1.00 94.69 180 THR A C 1
ATOM 1493 O O . THR A 1 180 ? 3.342 7.712 -9.906 1.00 94.69 180 THR A O 1
ATOM 1496 N N . CYS A 1 181 ? 2.238 7.483 -7.978 1.00 95.75 181 CYS A N 1
ATOM 1497 C CA . CYS A 1 181 ? 3.253 6.676 -7.306 1.00 95.75 181 CYS A CA 1
ATOM 1498 C C . CYS A 1 181 ? 3.227 5.198 -7.710 1.00 95.75 181 CYS A C 1
ATOM 1500 O O . CYS A 1 181 ? 4.265 4.555 -7.609 1.00 95.75 181 CYS A O 1
ATOM 1502 N N . ILE A 1 182 ? 2.097 4.664 -8.182 1.00 92.94 182 ILE A N 1
ATOM 1503 C CA . ILE A 1 182 ? 1.979 3.256 -8.600 1.00 92.94 182 ILE A CA 1
ATOM 1504 C C . ILE A 1 182 ? 2.232 3.080 -10.097 1.00 92.94 182 ILE A C 1
ATOM 1506 O O . ILE A 1 182 ? 2.878 2.111 -10.485 1.00 92.94 182 ILE A O 1
ATOM 1510 N N . TYR A 1 183 ? 1.777 4.010 -10.944 1.00 91.12 183 TYR A N 1
ATOM 1511 C CA . TYR A 1 183 ? 1.889 3.850 -12.399 1.00 91.12 183 TYR A CA 1
ATOM 1512 C C . TYR A 1 183 ? 2.890 4.819 -13.030 1.00 91.12 183 TYR A C 1
ATOM 1514 O O . TYR A 1 183 ? 3.787 4.384 -13.750 1.00 91.12 183 TYR A O 1
ATOM 1522 N N . ILE A 1 184 ? 2.781 6.124 -12.761 1.00 94.12 184 ILE A N 1
ATOM 1523 C CA . ILE A 1 184 ? 3.570 7.134 -13.487 1.00 94.12 184 ILE A CA 1
ATOM 1524 C C . ILE A 1 184 ? 5.045 7.093 -13.079 1.00 94.12 184 ILE A C 1
ATOM 1526 O O . ILE A 1 184 ? 5.903 6.849 -13.923 1.00 94.12 184 ILE A O 1
ATOM 1530 N N . LEU A 1 185 ? 5.365 7.307 -11.800 1.00 94.94 185 LEU A N 1
ATOM 1531 C CA . LEU A 1 185 ? 6.752 7.368 -11.328 1.00 94.94 185 LEU A CA 1
ATOM 1532 C C . LEU A 1 185 ? 7.502 6.047 -11.540 1.00 94.94 185 LEU A C 1
ATOM 1534 O O . LEU A 1 185 ? 8.612 6.108 -12.075 1.00 94.94 185 LEU A O 1
ATOM 1538 N N . PRO A 1 186 ? 6.930 4.865 -11.223 1.00 93.06 186 PRO A N 1
ATOM 1539 C CA . PRO A 1 186 ? 7.625 3.603 -11.455 1.00 93.06 186 PRO A CA 1
ATOM 1540 C C . PRO A 1 186 ? 7.867 3.288 -12.934 1.00 93.06 186 PRO A C 1
ATOM 1542 O O . PRO A 1 186 ? 8.725 2.465 -13.229 1.00 93.06 186 PRO A O 1
ATOM 1545 N N . THR A 1 187 ? 7.160 3.951 -13.856 1.00 91.56 187 THR A N 1
ATOM 1546 C CA . THR A 1 187 ? 7.374 3.813 -15.306 1.00 91.56 187 THR A CA 1
ATOM 1547 C C . THR A 1 187 ? 8.364 4.852 -15.834 1.00 91.56 187 THR A C 1
ATOM 1549 O O . THR A 1 187 ? 9.323 4.513 -16.525 1.00 91.56 187 THR A O 1
ATOM 1552 N N . VAL A 1 188 ? 8.157 6.128 -15.495 1.00 93.56 188 VAL A N 1
ATOM 1553 C CA . VAL A 1 188 ? 8.946 7.251 -16.021 1.00 93.56 188 VAL A CA 1
ATOM 1554 C C . VAL A 1 188 ? 10.382 7.218 -15.506 1.00 93.56 188 VAL A C 1
ATOM 1556 O O . VAL A 1 188 ? 11.295 7.503 -16.275 1.00 93.56 188 VAL A O 1
ATOM 1559 N N . ILE A 1 189 ? 10.608 6.851 -14.239 1.00 93.75 189 ILE A N 1
ATOM 1560 C CA . ILE A 1 189 ? 11.960 6.829 -13.660 1.00 93.75 189 ILE A CA 1
ATOM 1561 C C . ILE A 1 189 ? 12.850 5.810 -14.392 1.00 93.75 189 ILE A C 1
ATOM 1563 O O . ILE A 1 189 ? 13.890 6.221 -14.910 1.00 93.75 189 ILE A O 1
ATOM 1567 N N . PRO A 1 190 ? 12.470 4.524 -14.529 1.00 91.56 190 PRO A N 1
ATOM 1568 C CA . PRO A 1 190 ? 13.251 3.590 -15.328 1.00 91.56 190 PRO A CA 1
ATOM 1569 C C . PRO A 1 190 ? 13.392 3.997 -16.787 1.00 91.56 190 PRO A C 1
ATOM 1571 O O . PRO A 1 190 ? 14.479 3.882 -17.344 1.00 91.56 190 PRO A O 1
ATOM 1574 N N . TRP A 1 191 ? 12.326 4.507 -17.402 1.00 88.62 191 TRP A N 1
ATOM 1575 C CA . TRP A 1 191 ? 12.384 4.942 -18.793 1.00 88.62 191 TRP A CA 1
ATOM 1576 C C . TRP A 1 191 ? 13.389 6.081 -19.017 1.00 88.62 191 TRP A C 1
ATOM 1578 O O . TRP A 1 191 ? 14.128 6.053 -19.992 1.00 88.62 191 TRP A O 1
ATOM 1588 N N . TYR A 1 192 ? 13.456 7.057 -18.112 1.00 90.62 192 TYR A N 1
ATOM 1589 C CA . TYR A 1 192 ? 14.336 8.213 -18.265 1.00 90.62 192 TYR A CA 1
ATOM 1590 C C . TYR A 1 192 ? 15.779 7.939 -17.820 1.00 90.62 192 TYR A C 1
ATOM 1592 O O . TYR A 1 192 ? 16.721 8.377 -18.474 1.00 90.62 192 TYR A O 1
ATOM 1600 N N . PHE A 1 193 ? 15.966 7.238 -16.697 1.00 89.75 193 PHE A N 1
ATOM 1601 C CA . PHE A 1 193 ? 17.287 7.065 -16.079 1.00 89.75 193 PHE A CA 1
ATOM 1602 C C . PHE A 1 193 ? 17.961 5.737 -16.405 1.00 89.75 193 PHE A C 1
ATOM 1604 O O . PHE A 1 193 ? 19.185 5.645 -16.311 1.00 89.75 193 PHE A O 1
ATOM 1611 N N . PHE A 1 194 ? 17.186 4.695 -16.707 1.00 85.75 194 PHE A N 1
ATOM 1612 C CA . PHE A 1 194 ? 17.724 3.351 -16.889 1.00 85.75 194 PHE A CA 1
ATOM 1613 C C . PHE A 1 194 ? 17.660 2.890 -18.329 1.00 85.75 194 PHE A C 1
ATOM 1615 O O . PHE A 1 194 ? 18.563 2.161 -18.706 1.00 85.75 194 PHE A O 1
ATOM 1622 N N . ALA A 1 195 ? 16.661 3.290 -19.121 1.00 70.69 195 ALA A N 1
ATOM 1623 C CA . ALA A 1 195 ? 16.573 2.850 -20.506 1.00 70.69 195 ALA A CA 1
ATOM 1624 C C . ALA A 1 195 ? 17.866 3.196 -21.264 1.00 70.69 195 ALA A C 1
ATOM 1626 O O . ALA A 1 195 ? 18.417 4.287 -21.079 1.00 70.69 195 ALA A O 1
ATOM 1627 N N . PRO A 1 196 ? 18.346 2.300 -22.146 1.00 63.25 196 PRO A N 1
ATOM 1628 C CA . PRO A 1 196 ? 19.382 2.697 -23.077 1.00 63.25 196 PRO A CA 1
ATOM 1629 C C . PRO A 1 196 ? 18.836 3.877 -23.892 1.00 63.25 196 PRO A C 1
ATOM 1631 O O . PRO A 1 196 ? 17.635 3.888 -24.189 1.00 63.25 196 PRO A O 1
ATOM 1634 N N . PRO A 1 197 ? 19.665 4.874 -24.247 1.00 55.41 197 PRO A N 1
ATOM 1635 C CA . PRO A 1 197 ? 19.218 5.964 -25.097 1.00 55.41 197 PRO A CA 1
ATOM 1636 C C . PRO A 1 197 ? 18.553 5.363 -26.336 1.00 55.41 197 PRO A C 1
ATOM 1638 O O . PRO A 1 197 ? 19.192 4.687 -27.137 1.00 55.41 197 PRO A O 1
ATOM 1641 N N . ILE A 1 198 ? 17.246 5.594 -26.471 1.00 50.97 198 ILE A N 1
ATOM 1642 C CA . ILE A 1 198 ? 16.430 5.106 -27.594 1.00 50.97 198 ILE A CA 1
ATOM 1643 C C . ILE A 1 198 ? 16.989 5.648 -28.929 1.00 50.97 198 ILE A C 1
ATOM 1645 O O . ILE A 1 198 ? 16.754 5.074 -29.986 1.00 50.97 198 ILE A O 1
ATOM 1649 N N . CYS A 1 199 ? 17.813 6.702 -28.874 1.00 37.31 199 CYS A N 1
ATOM 1650 C CA . CYS A 1 199 ? 18.674 7.180 -29.953 1.00 37.31 199 CYS A CA 1
ATOM 1651 C C . CYS A 1 199 ? 20.131 6.722 -29.769 1.00 37.31 199 CYS A C 1
ATOM 1653 O O . CYS A 1 199 ? 21.025 7.523 -29.508 1.00 37.31 199 CYS A O 1
ATOM 1655 N N . GLY A 1 200 ? 20.379 5.431 -29.949 1.00 40.69 200 GLY A N 1
ATOM 1656 C CA . GLY A 1 200 ? 21.704 4.908 -30.266 1.00 40.69 200 GLY A CA 1
ATOM 1657 C C . GLY A 1 200 ? 21.969 4.922 -31.771 1.00 40.69 200 GLY A C 1
ATOM 1658 O O . GLY A 1 200 ? 22.328 3.885 -32.301 1.00 40.69 200 GLY A O 1
ATOM 1659 N N . GLU A 1 201 ? 21.740 6.047 -32.466 1.00 43.81 201 GLU A N 1
ATOM 1660 C CA . GLU A 1 201 ? 22.217 6.253 -33.849 1.00 43.81 201 GLU A CA 1
ATOM 1661 C C . GLU A 1 201 ? 22.251 7.740 -34.275 1.00 43.81 201 GLU A C 1
ATOM 1663 O O . GLU A 1 201 ? 21.924 8.113 -35.394 1.00 43.81 201 GLU A O 1
ATOM 1668 N N . ILE A 1 202 ? 22.712 8.625 -33.387 1.00 44.78 202 ILE A N 1
ATOM 1669 C CA . ILE A 1 202 ? 23.449 9.819 -33.834 1.00 44.78 202 ILE A CA 1
ATOM 1670 C C . ILE A 1 202 ? 24.868 9.664 -33.298 1.00 44.78 202 ILE A C 1
ATOM 1672 O O . ILE A 1 202 ? 25.342 10.410 -32.445 1.00 44.78 202 ILE A O 1
ATOM 1676 N N . ASN A 1 203 ? 25.545 8.625 -33.793 1.00 36.91 203 ASN A N 1
ATOM 1677 C CA . ASN A 1 203 ? 26.992 8.678 -33.914 1.00 36.91 203 ASN A CA 1
ATOM 1678 C C . ASN A 1 203 ? 27.270 9.839 -34.867 1.00 36.91 203 ASN A C 1
ATOM 1680 O O . ASN A 1 203 ? 27.184 9.689 -36.086 1.00 36.91 203 ASN A O 1
ATOM 1684 N N . LEU A 1 204 ? 27.563 11.013 -34.309 1.00 42.25 204 LEU A N 1
ATOM 1685 C CA . LEU A 1 204 ? 28.345 12.005 -35.021 1.00 42.25 204 LEU A CA 1
ATOM 1686 C C . LEU A 1 204 ? 29.632 11.295 -35.438 1.00 42.25 204 LEU A C 1
ATOM 1688 O O . LEU A 1 204 ? 30.532 11.070 -34.631 1.00 42.25 204 LEU A O 1
ATOM 1692 N N . MET A 1 205 ? 29.673 10.893 -36.706 1.00 40.97 205 MET A N 1
ATOM 1693 C CA . MET A 1 205 ? 30.890 10.573 -37.429 1.00 40.97 205 MET A CA 1
ATOM 1694 C C . MET A 1 205 ? 31.743 11.845 -37.491 1.00 40.97 205 MET A C 1
ATOM 1696 O O . MET A 1 205 ? 31.830 12.503 -38.519 1.00 40.97 205 MET A O 1
ATOM 1700 N N . THR A 1 206 ? 32.366 12.214 -36.376 1.00 50.06 206 THR A N 1
ATOM 1701 C CA . THR A 1 206 ? 33.516 13.119 -36.347 1.00 50.06 206 THR A CA 1
ATOM 170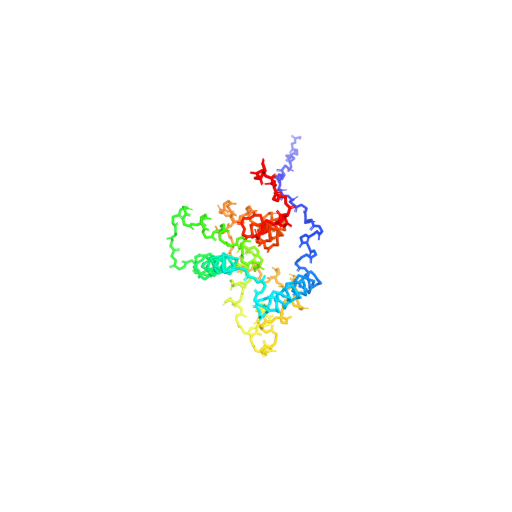2 C C . THR A 1 206 ? 34.763 12.278 -36.141 1.00 50.06 206 THR A C 1
ATOM 1704 O O . THR A 1 206 ? 35.430 12.360 -35.117 1.00 50.06 206 THR A O 1
ATOM 1707 N N . HIS A 1 207 ? 35.023 11.419 -37.122 1.00 49.91 207 HIS A N 1
ATOM 1708 C CA . HIS A 1 207 ? 36.354 10.933 -37.461 1.00 49.91 207 HIS A CA 1
ATOM 1709 C C . HIS A 1 207 ? 36.404 10.734 -38.980 1.00 49.91 207 HIS A C 1
ATOM 1711 O O . HIS A 1 207 ? 36.306 9.617 -39.483 1.00 49.91 207 HIS A O 1
ATOM 1717 N N . GLN A 1 208 ? 36.519 11.858 -39.688 1.00 47.25 208 GLN A N 1
ATOM 1718 C CA . GLN A 1 208 ? 37.301 12.004 -40.915 1.00 47.25 208 GLN A CA 1
ATOM 1719 C C . GLN A 1 208 ? 38.078 13.312 -40.810 1.00 47.25 208 GLN A C 1
ATOM 1721 O O . GLN A 1 208 ? 37.477 14.294 -40.315 1.00 47.25 208 GLN A O 1
#

Nearest PDB structures (foldseek):
  4zyo-assembly1_A  TM=9.411E-01  e=6.869E-09  Homo sapiens
  6wf2-assembly2_B  TM=9.426E-01  e=3.821E-08  Mus musculus
  8x61-assembly1_D  TM=1.958E-01  e=5.476E+00  Escherichia coli K-12

Mean predicted aligned error: 8.17 Å

pLDDT: mean 85.64, std 18.22, range [31.55, 98.5]

InterPro domains:
  IPR005804 Fatty acid desaturase domain [PF00487] (58-195)
  IPR015876 Acyl-CoA desaturase [PTHR11351] (16-195)

Solvent-accessible surface area (backbone atoms only — not comparable to full-atom values): 11847 Å² total; per-residue (Å²): 142,79,84,78,77,83,75,69,76,85,68,83,72,73,69,82,48,65,71,58,53,41,56,70,30,30,66,30,38,50,51,53,51,50,50,51,52,54,53,49,52,51,48,52,52,37,51,76,69,65,73,56,56,69,68,47,53,53,50,51,48,53,47,50,49,37,14,48,47,10,42,59,51,29,34,46,35,38,66,44,64,54,76,57,91,72,56,70,69,56,52,52,49,30,53,58,26,33,44,50,45,78,64,70,32,61,56,57,40,21,48,53,51,44,37,27,71,74,29,61,75,36,93,72,11,71,49,27,58,84,73,34,70,62,34,40,70,54,40,30,54,63,63,47,54,65,70,62,48,52,63,52,44,76,78,52,92,54,66,74,56,67,71,34,66,68,45,45,47,40,50,74,42,31,71,63,43,39,51,40,44,57,52,46,49,68,46,51,51,39,57,72,75,58,46,72,67,92,71,82,76,76,75,76,82,83,83,125

Sequence (208 aa):
MSQISQNEPEEVKVKADWLREFHRSTVGFCVNFGIAHFFGLIGLVLIAQGRVMTSTLIFAYILAEFASYSITIGCHRLFSHRTFKATRPLVNFLAVCNFFAGQQSIWLWSAWHRVHHKCVDTDEDPHNATRGFFYSHIGWLLTYDHQKFLKSLDKIDMSDLEKVPIIMFHERYYMYIHHTCIYILPTVIPWYFFAPPICGEINLMTHQ

Radius of gyration: 21.93 Å; Cα contacts (8 Å, |Δi|>4): 183; chains: 1; bounding box: 73×59×60 Å

Organism: NCBI:txid39272

Foldseek 3Di:
DDDPPPPDPPPPCPPCDVLNVLCQDLNVLVVVVVVVVVVVVVVVVCVVVVNDDPVLVVVVVVLVVLLVCLVVVNLPCCQQVVVDDDDPVVNLSSQLSNLSNLPFASLVSSLLVNLCVVQACHPLNLQHCVVDDVSNPRVSSNVPDPVSSVVSSVVDDSVVQVPNVSSVVCNSCVVVSNCCNHPPCSPVVCVPPPDDPPPPPPPPPPPD

Secondary structure (DSSP, 8-state):
-----------------HHHHHHTSHHHHHHHHHHHHHHHHHHHHHHHTT-S-HHHHHHHHHHHHHHHHIIIIIIIIIIIS--S---HHHHHHHHHHHTTT-SS-HHHHHHHHHHHHHSTTSTT-TT-GGG-HHIIIIIHHHT--HHHHHHHHTTS--HHHHT-HHHHHHHHHHHHHHIIIIIIHHHHHIIIIIS--S----------